Protein AF-A0A1V8YQW2-F1 (afdb_monomer)

Organism: NCBI:txid112904

Sequence (202 aa):
MTYQEINNELGTIAEKSIKIASQLNEQLTKNMQQFLGEKLAEENSRIDQIAKAELKEMTDKAQEKLNTGLEEIQKELDSRYFADINVNQAAELEMVAKSDITFDEIKAYFRKFSGNHTALRRLEKLAISQGYIVRGCSYTKEIEFLERFKNTAQSLVKAIPTGELTRLRVAINYLNGKIQEYETFSNQEVQVMRGAQGTANY

Mean predicted aligne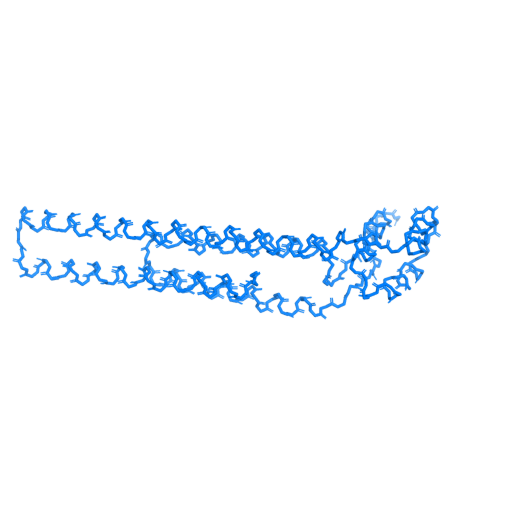d error: 5.76 Å

Structure (mmCIF, N/CA/C/O backbone):
data_AF-A0A1V8YQW2-F1
#
_entry.id   AF-A0A1V8YQW2-F1
#
loop_
_atom_site.group_PDB
_atom_site.id
_atom_site.type_symbol
_atom_site.label_atom_id
_atom_site.label_alt_id
_atom_site.label_comp_id
_atom_site.label_asym_id
_atom_site.label_entity_id
_atom_site.label_seq_id
_atom_site.pdbx_PDB_ins_code
_atom_site.Cartn_x
_atom_site.Cartn_y
_atom_site.Cartn_z
_atom_site.occupancy
_atom_site.B_iso_or_equiv
_atom_site.auth_seq_id
_atom_site.auth_comp_id
_atom_site.auth_asym_id
_atom_site.auth_atom_id
_atom_site.pdbx_PDB_model_num
ATOM 1 N N . MET A 1 1 ? 2.249 12.346 -1.627 1.00 87.50 1 MET A N 1
ATOM 2 C CA . MET A 1 1 ? 2.364 11.536 -0.401 1.00 87.50 1 MET A CA 1
ATOM 3 C C . MET A 1 1 ? 3.244 10.332 -0.699 1.00 87.50 1 MET A C 1
ATOM 5 O O . MET A 1 1 ? 3.145 9.798 -1.794 1.00 87.50 1 MET A O 1
ATOM 9 N N . THR A 1 2 ? 4.104 9.908 0.223 1.00 92.94 2 THR A N 1
ATOM 10 C CA . THR A 1 2 ? 5.011 8.757 0.067 1.00 92.94 2 THR A CA 1
ATOM 11 C C . THR A 1 2 ? 4.447 7.491 0.718 1.00 92.94 2 THR A C 1
ATOM 13 O O . THR A 1 2 ? 3.553 7.556 1.563 1.00 92.94 2 THR A O 1
ATOM 16 N N . TYR A 1 3 ? 5.013 6.320 0.396 1.00 95.19 3 TYR A N 1
ATOM 17 C CA . TYR A 1 3 ? 4.674 5.060 1.076 1.00 95.19 3 TYR A CA 1
ATOM 18 C C . TYR A 1 3 ? 4.860 5.140 2.602 1.00 95.19 3 TYR A C 1
ATOM 20 O O . TYR A 1 3 ? 4.031 4.623 3.354 1.00 95.19 3 TYR A O 1
ATOM 28 N N . GLN A 1 4 ? 5.916 5.823 3.060 1.00 95.00 4 GLN A N 1
ATOM 29 C CA . GLN A 1 4 ? 6.183 6.034 4.483 1.00 95.00 4 GLN A CA 1
ATOM 30 C C . GLN A 1 4 ? 5.108 6.907 5.137 1.00 95.00 4 GLN A C 1
ATOM 32 O O . GLN A 1 4 ? 4.654 6.597 6.237 1.00 95.00 4 GLN A O 1
ATOM 37 N N . GLU A 1 5 ? 4.675 7.975 4.465 1.00 95.56 5 GLU A N 1
ATOM 38 C CA . GLU A 1 5 ? 3.606 8.847 4.963 1.00 95.56 5 GLU A CA 1
ATOM 39 C C . GLU A 1 5 ? 2.280 8.089 5.092 1.00 95.56 5 GLU A C 1
ATOM 41 O O . GLU A 1 5 ? 1.644 8.170 6.143 1.00 95.56 5 GLU A O 1
ATOM 46 N N . ILE A 1 6 ? 1.911 7.273 4.092 1.00 96.56 6 ILE A N 1
ATOM 47 C CA . ILE A 1 6 ? 0.719 6.407 4.168 1.00 96.56 6 ILE A CA 1
ATOM 48 C C . ILE A 1 6 ? 0.806 5.492 5.391 1.00 96.56 6 ILE A C 1
ATOM 50 O O . ILE A 1 6 ? -0.141 5.390 6.169 1.00 96.56 6 ILE A O 1
ATOM 54 N N . ASN A 1 7 ? 1.943 4.830 5.588 1.00 96.12 7 ASN A N 1
ATOM 55 C CA . ASN A 1 7 ? 2.133 3.923 6.713 1.00 96.12 7 ASN A CA 1
ATOM 56 C C . ASN A 1 7 ? 2.090 4.626 8.075 1.00 96.12 7 ASN A C 1
ATOM 58 O O . ASN A 1 7 ? 1.481 4.096 9.001 1.00 96.12 7 ASN A O 1
ATOM 62 N N . ASN A 1 8 ? 2.666 5.823 8.199 1.00 96.31 8 ASN A N 1
ATOM 63 C CA . ASN A 1 8 ? 2.609 6.607 9.436 1.00 96.31 8 ASN A CA 1
ATOM 64 C C . ASN A 1 8 ? 1.164 7.003 9.790 1.00 96.31 8 ASN A C 1
ATOM 66 O O . ASN A 1 8 ? 0.743 6.885 10.945 1.00 96.31 8 ASN A O 1
ATOM 70 N N . GLU A 1 9 ? 0.387 7.434 8.794 1.00 96.94 9 GLU A N 1
ATOM 71 C CA . GLU A 1 9 ? -1.029 7.784 8.958 1.00 96.94 9 GLU A CA 1
ATOM 72 C C . GLU A 1 9 ? -1.864 6.557 9.352 1.00 96.94 9 GLU A C 1
ATOM 74 O O . GLU A 1 9 ? -2.604 6.589 10.339 1.00 96.94 9 GLU A O 1
ATOM 79 N N . LEU A 1 10 ? -1.696 5.434 8.642 1.00 97.38 10 LEU A N 1
ATOM 80 C CA . LEU A 1 10 ? -2.386 4.183 8.968 1.00 97.38 10 LEU A CA 1
ATOM 81 C C . LEU A 1 10 ? -1.985 3.644 10.348 1.00 97.38 10 LEU A C 1
ATOM 83 O O . LEU A 1 10 ? -2.849 3.178 11.092 1.00 97.38 10 LEU A O 1
ATOM 87 N N . GLY A 1 11 ? -0.707 3.745 10.716 1.00 96.19 11 GLY A N 1
ATOM 88 C CA . GLY A 1 11 ? -0.203 3.384 12.041 1.00 96.19 11 GLY A CA 1
ATOM 89 C C . GLY A 1 11 ? -0.859 4.213 13.144 1.00 96.19 11 GLY A C 1
ATOM 90 O O . GLY A 1 11 ? -1.378 3.655 14.109 1.00 96.19 11 GLY A O 1
ATOM 91 N N . THR A 1 12 ? -0.954 5.530 12.952 1.00 97.06 12 THR A N 1
ATOM 92 C CA . THR A 1 12 ? -1.629 6.440 13.895 1.00 97.06 12 THR A CA 1
ATOM 93 C C . THR A 1 12 ? -3.107 6.078 14.080 1.00 97.06 12 THR A C 1
ATOM 95 O O . THR A 1 12 ? -3.637 6.116 15.194 1.00 97.06 12 THR A O 1
ATOM 98 N N . ILE A 1 13 ? -3.806 5.716 13.001 1.00 97.75 13 ILE A N 1
ATOM 99 C CA . ILE A 1 13 ? -5.215 5.300 13.076 1.00 97.75 13 ILE A CA 1
ATOM 100 C C . ILE A 1 13 ? -5.350 3.938 13.775 1.00 97.75 13 ILE A C 1
ATOM 102 O O . ILE A 1 13 ? -6.240 3.748 14.612 1.00 97.75 13 ILE A O 1
ATOM 106 N N . ALA A 1 14 ? -4.451 2.997 13.492 1.00 96.81 14 ALA A N 1
ATOM 107 C CA . ALA A 1 14 ? -4.418 1.702 14.159 1.00 96.81 14 ALA A CA 1
ATOM 108 C C . ALA A 1 14 ? -4.166 1.836 15.674 1.00 96.81 14 ALA A C 1
ATOM 110 O O . ALA A 1 14 ? -4.845 1.182 16.465 1.00 96.81 14 ALA A O 1
ATOM 111 N N . GLU A 1 15 ? -3.276 2.733 16.103 1.00 96.06 15 GLU A N 1
ATOM 112 C CA . GLU A 1 15 ? -3.047 3.033 17.525 1.00 96.06 15 GLU A CA 1
ATOM 113 C C . GLU A 1 15 ? -4.288 3.608 18.217 1.00 96.06 15 GLU A C 1
ATOM 115 O O . GLU A 1 15 ? -4.629 3.201 19.332 1.00 96.06 15 GLU A O 1
ATOM 120 N N . LYS A 1 16 ? -5.023 4.504 17.547 1.00 96.69 16 LYS A N 1
ATOM 121 C CA . LYS A 1 16 ? -6.314 4.998 18.056 1.00 96.69 16 LYS A CA 1
ATOM 122 C C . LYS A 1 16 ? -7.325 3.861 18.211 1.00 96.69 16 LYS A C 1
ATOM 124 O O . LYS A 1 16 ? -8.028 3.805 19.214 1.00 96.69 16 LYS A O 1
ATOM 129 N N . SER A 1 17 ? -7.343 2.925 17.268 1.00 96.88 17 SER A N 1
ATOM 130 C CA . SER A 1 17 ? -8.245 1.765 17.284 1.00 96.88 17 SER A CA 1
ATOM 131 C C . SER A 1 17 ? -7.928 0.800 18.431 1.00 96.88 17 SER A C 1
ATOM 133 O O . SER A 1 17 ? -8.834 0.334 19.121 1.00 96.88 17 SER A O 1
ATOM 135 N N . ILE A 1 18 ? -6.639 0.579 18.712 1.00 96.12 18 ILE A N 1
ATOM 136 C CA . ILE A 1 18 ? -6.173 -0.153 19.901 1.00 96.12 18 ILE A CA 1
ATOM 137 C C . ILE A 1 18 ? -6.674 0.522 21.179 1.00 96.12 18 ILE A C 1
ATOM 139 O O . ILE A 1 18 ? -7.145 -0.150 22.097 1.00 96.12 18 ILE A O 1
ATOM 143 N N . LYS A 1 19 ? -6.576 1.855 21.251 1.00 96.56 19 LYS A N 1
ATOM 144 C CA . LYS A 1 19 ? -7.015 2.614 22.424 1.00 96.56 19 LYS A CA 1
ATOM 145 C C . LYS A 1 19 ? -8.521 2.477 22.655 1.00 96.56 19 LYS A C 1
ATOM 147 O O . LYS A 1 19 ? -8.909 2.222 23.790 1.00 96.56 19 LYS A O 1
ATOM 152 N N . ILE A 1 20 ? -9.335 2.569 21.601 1.00 96.81 20 ILE A N 1
ATOM 153 C CA . ILE A 1 20 ? -10.793 2.369 21.678 1.00 96.81 20 ILE A CA 1
ATOM 154 C C . ILE A 1 20 ? -11.112 0.973 22.234 1.00 96.81 20 ILE A C 1
ATOM 156 O O . ILE A 1 20 ? -11.876 0.846 23.189 1.00 96.81 20 ILE A O 1
ATOM 160 N N . ALA A 1 21 ? -10.469 -0.075 21.711 1.00 95.00 21 ALA A N 1
ATOM 161 C CA . ALA A 1 21 ? -10.677 -1.442 22.194 1.00 95.00 21 ALA A CA 1
ATOM 162 C C . ALA A 1 21 ? -10.229 -1.637 23.655 1.00 95.00 21 ALA A C 1
ATOM 164 O O . ALA A 1 21 ? -10.910 -2.307 24.434 1.00 95.00 21 ALA A O 1
ATOM 165 N N . SER A 1 22 ? -9.112 -1.022 24.058 1.00 95.56 22 SER A N 1
ATOM 166 C CA . SER A 1 22 ? -8.658 -1.032 25.455 1.00 95.56 22 SER A CA 1
ATOM 167 C C . SER A 1 22 ? -9.669 -0.350 26.378 1.00 95.56 22 SER A C 1
ATOM 169 O O . SER A 1 22 ? -10.029 -0.902 27.416 1.00 95.56 22 SER A O 1
ATOM 171 N N . GLN A 1 23 ? -10.176 0.818 25.977 1.00 96.19 23 GLN A N 1
ATOM 172 C CA . GLN A 1 23 ? -11.171 1.574 26.738 1.00 96.19 23 GLN A CA 1
ATOM 173 C C . GLN A 1 23 ? -12.500 0.821 26.850 1.00 96.19 23 GLN A C 1
ATOM 175 O O . GLN A 1 23 ? -13.093 0.808 27.928 1.00 96.19 23 GLN A O 1
ATOM 180 N N . LEU A 1 24 ? -12.938 0.143 25.783 1.00 96.44 24 LEU A N 1
ATOM 181 C CA . LEU A 1 24 ? -14.107 -0.735 25.822 1.00 96.44 24 LEU A CA 1
ATOM 182 C C . LEU A 1 24 ? -13.930 -1.838 26.874 1.00 96.44 24 LEU A C 1
ATOM 184 O O . LEU A 1 24 ? -14.801 -2.014 27.722 1.00 96.44 24 LEU A O 1
ATOM 188 N N . ASN A 1 25 ? -12.792 -2.537 26.874 1.00 95.38 25 ASN A N 1
ATOM 189 C CA . ASN A 1 25 ? -12.517 -3.608 27.839 1.00 95.38 25 ASN A CA 1
ATOM 190 C C . ASN A 1 25 ? -12.470 -3.104 29.291 1.00 95.38 25 ASN A C 1
ATOM 192 O O . ASN A 1 25 ? -13.020 -3.740 30.197 1.00 95.38 25 ASN A O 1
ATOM 196 N N . GLU A 1 26 ? -11.853 -1.945 29.524 1.00 96.81 26 GLU A N 1
ATOM 197 C CA . GLU A 1 26 ? -11.856 -1.297 30.839 1.00 96.81 26 GLU A CA 1
ATOM 198 C C . GLU A 1 26 ? -13.276 -0.938 31.288 1.00 96.81 26 GLU A C 1
ATOM 200 O O . GLU A 1 26 ? -13.641 -1.161 32.444 1.00 96.81 26 GLU A O 1
ATOM 205 N N . GLN A 1 27 ? -14.092 -0.402 30.380 1.00 95.88 27 GLN A N 1
ATOM 206 C CA . GLN A 1 27 ? -15.453 0.018 30.684 1.00 95.88 27 GLN A CA 1
ATOM 207 C C . GLN A 1 27 ? -16.382 -1.181 30.925 1.00 95.88 27 GLN A C 1
ATOM 209 O O . GLN A 1 27 ? -17.168 -1.149 31.870 1.00 95.88 27 GLN A O 1
ATOM 214 N N . LEU A 1 28 ? -16.235 -2.268 30.160 1.00 95.38 28 LEU A N 1
ATOM 215 C CA . LEU A 1 28 ? -16.927 -3.538 30.408 1.00 95.38 28 LEU A CA 1
ATOM 216 C C . LEU A 1 28 ? -16.589 -4.086 31.802 1.00 95.38 28 LEU A C 1
ATOM 218 O O . LEU A 1 28 ? -17.483 -4.474 32.553 1.00 95.38 28 LEU A O 1
ATOM 222 N N . THR A 1 29 ? -15.310 -4.041 32.187 1.00 95.94 29 THR A N 1
ATOM 223 C CA . THR A 1 29 ? -14.857 -4.481 33.517 1.00 95.94 29 THR A CA 1
ATOM 224 C C . THR A 1 29 ? -15.454 -3.619 34.632 1.00 95.94 29 THR A C 1
ATOM 226 O O . THR A 1 29 ? -15.930 -4.148 35.637 1.00 95.94 29 THR A O 1
ATOM 229 N N . LYS A 1 30 ? -15.484 -2.290 34.456 1.00 95.69 30 LYS A N 1
ATOM 230 C CA . LYS A 1 30 ? -16.121 -1.367 35.412 1.00 95.69 30 LYS A CA 1
ATOM 231 C C . LYS A 1 30 ? -17.621 -1.627 35.535 1.00 95.69 30 LYS A C 1
ATOM 233 O O . LYS A 1 30 ? -18.132 -1.681 36.650 1.00 95.69 30 LYS A O 1
ATOM 238 N N . ASN A 1 31 ? -18.314 -1.844 34.419 1.00 95.31 31 ASN A N 1
ATOM 239 C CA . ASN A 1 31 ? -19.743 -2.147 34.426 1.00 95.31 31 ASN A CA 1
ATOM 240 C C . ASN A 1 31 ? -20.039 -3.434 35.206 1.00 95.31 31 ASN A C 1
ATOM 242 O O . ASN A 1 31 ? -20.970 -3.442 36.006 1.00 95.31 31 ASN A O 1
ATOM 246 N N . MET A 1 32 ? -19.218 -4.482 35.053 1.00 94.25 32 MET A N 1
ATOM 247 C CA . MET A 1 32 ? -19.355 -5.730 35.824 1.00 94.25 32 MET A CA 1
ATOM 248 C C . MET A 1 32 ? -19.212 -5.537 37.342 1.00 94.25 32 MET A C 1
ATOM 250 O O . MET A 1 32 ? -19.727 -6.345 38.108 1.00 94.25 32 MET A O 1
ATOM 254 N N . GLN A 1 33 ? -18.515 -4.487 37.785 1.00 94.75 33 GLN A N 1
ATOM 255 C CA . GLN A 1 33 ? -18.374 -4.145 39.205 1.00 94.75 33 GLN A CA 1
ATOM 256 C C . GLN A 1 33 ? -19.521 -3.261 39.722 1.00 94.75 33 GLN A C 1
ATOM 258 O O . GLN A 1 33 ? -19.758 -3.219 40.927 1.00 94.75 33 GLN A O 1
ATOM 263 N N . GLN A 1 34 ? -20.209 -2.534 38.836 1.00 94.75 34 GLN A N 1
ATOM 264 C CA . GLN A 1 34 ? -21.185 -1.495 39.195 1.00 94.75 34 GLN A CA 1
ATOM 265 C C . GLN A 1 34 ? -22.644 -1.904 38.968 1.00 94.75 34 GLN A C 1
ATOM 267 O O . GLN A 1 34 ? -23.533 -1.428 39.677 1.00 94.75 34 GLN A O 1
ATOM 272 N N . PHE A 1 35 ? -22.905 -2.754 37.977 1.00 95.12 35 PHE A N 1
ATOM 273 C CA . PHE A 1 35 ? -24.246 -3.131 37.542 1.00 95.12 35 PHE A CA 1
ATOM 274 C C . PHE A 1 35 ? -24.424 -4.651 37.557 1.00 95.12 35 PHE A C 1
ATOM 276 O O . PHE A 1 35 ? -23.470 -5.412 37.423 1.00 95.12 35 PHE A O 1
ATOM 283 N N . LEU A 1 36 ? -25.675 -5.096 37.687 1.00 91.94 36 LEU A N 1
ATOM 284 C CA . LEU A 1 36 ? -26.077 -6.502 37.646 1.00 91.94 36 LEU A CA 1
ATOM 285 C C . LEU A 1 36 ? -27.346 -6.652 36.794 1.00 91.94 36 LEU A C 1
ATOM 287 O O . LEU A 1 36 ? -28.089 -5.687 36.608 1.00 91.94 36 LEU A O 1
ATOM 291 N N . GLY A 1 37 ? -27.603 -7.867 36.305 1.00 92.19 37 GLY A N 1
ATOM 292 C CA . GLY A 1 37 ? -28.834 -8.206 35.583 1.00 92.19 37 GLY A CA 1
ATOM 293 C C . GLY A 1 37 ? -29.037 -7.393 34.301 1.00 92.19 37 GLY A C 1
ATOM 294 O O . GLY A 1 37 ? -28.098 -7.175 33.538 1.00 92.19 37 GLY A O 1
ATOM 295 N N . GLU A 1 38 ? -30.268 -6.941 34.064 1.00 94.38 38 GLU A N 1
ATOM 296 C CA . GLU A 1 38 ? -30.660 -6.216 32.845 1.00 94.38 38 GLU A CA 1
ATOM 297 C C . GLU A 1 38 ? -29.872 -4.918 32.651 1.00 94.38 38 GLU A C 1
ATOM 299 O O . GLU A 1 38 ? -29.379 -4.656 31.558 1.00 94.38 38 GLU A O 1
ATOM 304 N N . LYS A 1 39 ? -29.631 -4.163 33.728 1.00 93.75 39 LYS A N 1
ATOM 305 C CA . LYS A 1 39 ? -28.874 -2.907 33.654 1.00 93.75 39 LYS A CA 1
ATOM 306 C C . LYS A 1 39 ? -27.427 -3.112 33.189 1.00 93.75 39 LYS A C 1
ATOM 308 O O . LYS A 1 39 ? -26.884 -2.274 32.476 1.00 93.75 39 LYS A O 1
ATOM 313 N N . LEU A 1 40 ? -26.800 -4.232 33.566 1.00 95.25 40 LEU A N 1
ATOM 314 C CA . LEU A 1 40 ? -25.470 -4.593 33.063 1.00 95.25 40 LEU A CA 1
ATOM 315 C C . LEU A 1 40 ? -25.510 -4.867 31.554 1.00 95.25 40 LEU A C 1
ATOM 317 O O . LEU A 1 40 ? -24.625 -4.416 30.827 1.00 95.25 40 LEU A O 1
ATOM 321 N N . ALA A 1 41 ? -26.529 -5.591 31.085 1.00 95.38 41 ALA A N 1
ATOM 322 C CA . ALA A 1 41 ? -26.696 -5.896 29.667 1.00 95.38 41 ALA A CA 1
ATOM 323 C C . ALA A 1 41 ? -26.947 -4.626 28.834 1.00 95.38 41 ALA A C 1
ATOM 325 O O . ALA A 1 41 ? -26.319 -4.452 27.789 1.00 95.38 41 ALA A O 1
ATOM 326 N N . GLU A 1 42 ? -27.798 -3.720 29.321 1.00 96.06 42 GLU A N 1
ATOM 327 C CA . GLU A 1 42 ? -28.086 -2.430 28.683 1.00 96.06 42 GLU A CA 1
ATOM 328 C C . GLU A 1 42 ? -26.830 -1.559 28.559 1.00 96.06 42 GLU A C 1
ATOM 330 O O . GLU A 1 42 ? -26.493 -1.113 27.459 1.00 96.06 42 GLU A O 1
ATOM 335 N N . GLU A 1 43 ? -26.092 -1.361 29.656 1.00 96.12 43 GLU A N 1
ATOM 336 C CA . GLU A 1 43 ? -24.884 -0.530 29.635 1.00 96.12 43 GLU A CA 1
ATOM 337 C C . GLU A 1 43 ? -23.775 -1.145 28.782 1.00 96.12 43 GLU A C 1
ATOM 339 O O . GLU A 1 43 ? -23.129 -0.422 28.022 1.00 96.12 43 GLU A O 1
ATOM 344 N N . ASN A 1 44 ? -23.580 -2.467 28.840 1.00 96.88 44 ASN A N 1
ATOM 345 C CA . ASN A 1 44 ? -22.606 -3.155 27.990 1.00 96.88 44 ASN A CA 1
ATOM 346 C C . ASN A 1 44 ? -22.965 -3.034 26.504 1.00 96.88 44 ASN A C 1
ATOM 348 O O . ASN A 1 44 ? -22.088 -2.749 25.690 1.00 96.88 44 ASN A O 1
ATOM 352 N N . SER A 1 45 ? -24.245 -3.186 26.150 1.00 97.12 45 SER A N 1
ATOM 353 C CA . SER A 1 45 ? -24.707 -2.989 24.773 1.00 97.12 45 SER A CA 1
ATOM 354 C C . SER A 1 45 ? -24.483 -1.550 24.307 1.00 97.12 45 SER A C 1
ATOM 356 O O . SER A 1 45 ? -24.051 -1.327 23.177 1.00 97.12 45 SER A O 1
ATOM 358 N N . ARG A 1 46 ? -24.752 -0.561 25.168 1.00 97.25 46 ARG A N 1
ATOM 359 C CA . ARG A 1 46 ? -24.568 0.858 24.839 1.00 97.25 46 ARG A CA 1
ATOM 360 C C . ARG A 1 46 ? -23.103 1.185 24.545 1.00 97.25 46 ARG A C 1
ATOM 362 O O . ARG A 1 46 ? -22.817 1.815 23.529 1.00 97.25 46 ARG A O 1
ATOM 369 N N . ILE A 1 47 ? -22.172 0.765 25.404 1.00 96.88 47 ILE A N 1
ATOM 370 C CA . ILE A 1 47 ? -20.740 1.061 25.210 1.00 96.88 47 ILE A CA 1
ATOM 371 C C . ILE A 1 47 ? -20.131 0.276 24.043 1.00 96.88 47 ILE A C 1
ATOM 373 O O . ILE A 1 47 ? -19.287 0.819 23.334 1.00 96.88 47 ILE A O 1
ATOM 377 N N . ASP A 1 48 ? -20.589 -0.954 23.794 1.00 96.25 48 ASP A N 1
ATOM 378 C CA . ASP A 1 48 ? -20.167 -1.754 22.638 1.00 96.25 48 ASP A CA 1
ATOM 379 C C . ASP A 1 48 ? -20.592 -1.091 21.319 1.00 96.25 48 ASP A C 1
ATOM 381 O O . ASP A 1 48 ? -19.791 -0.984 20.391 1.00 96.25 48 ASP A O 1
ATOM 385 N N . GLN A 1 49 ? -21.819 -0.562 21.248 1.00 97.12 49 GLN A N 1
ATOM 386 C CA . GLN A 1 49 ? -22.291 0.184 20.078 1.00 97.12 49 GLN A CA 1
ATOM 387 C C . GLN A 1 49 ? -21.472 1.455 19.824 1.00 97.12 49 GLN A C 1
ATOM 389 O O . GLN A 1 49 ? -21.133 1.732 18.672 1.00 97.12 49 GLN A O 1
ATOM 394 N N . ILE A 1 50 ? -21.121 2.198 20.880 1.00 97.19 50 ILE A N 1
ATOM 395 C CA . ILE A 1 50 ? -20.261 3.387 20.772 1.00 97.19 50 ILE A CA 1
ATOM 396 C C . ILE A 1 50 ? -18.885 2.993 20.226 1.00 97.19 50 ILE A C 1
ATOM 398 O O . ILE A 1 50 ? -18.452 3.538 19.213 1.00 97.19 50 ILE A O 1
ATOM 402 N N . ALA A 1 51 ? -18.236 1.991 20.826 1.00 97.06 51 ALA A N 1
ATOM 403 C CA . ALA A 1 51 ? -16.919 1.535 20.388 1.00 97.06 51 ALA A CA 1
ATOM 404 C C . ALA A 1 51 ? -16.935 1.024 18.936 1.00 97.06 51 ALA A C 1
ATOM 406 O O . ALA A 1 51 ? -16.040 1.344 18.155 1.00 97.06 51 ALA A O 1
ATOM 407 N N . LYS A 1 52 ? -17.974 0.282 18.531 1.00 96.81 52 LYS A N 1
ATOM 408 C CA . LYS A 1 52 ? -18.148 -0.168 17.138 1.00 96.81 52 LYS A CA 1
ATOM 409 C C . LYS A 1 52 ? -18.307 0.995 16.163 1.00 96.81 52 LYS A C 1
ATOM 411 O O . LYS A 1 52 ? -17.760 0.929 15.062 1.00 96.81 52 LYS A O 1
ATOM 416 N N . ALA A 1 53 ? -19.039 2.041 16.543 1.00 97.06 53 ALA A N 1
ATOM 417 C CA . ALA A 1 53 ? -19.187 3.235 15.717 1.00 97.06 53 ALA A CA 1
ATOM 418 C C . ALA A 1 53 ? -17.845 3.968 15.545 1.00 97.06 53 ALA A C 1
ATOM 420 O O . ALA A 1 53 ? -17.473 4.295 14.419 1.00 97.06 53 ALA A O 1
ATOM 421 N N . GLU A 1 54 ? -17.082 4.138 16.627 1.00 97.88 54 GLU A N 1
ATOM 422 C CA . GLU A 1 54 ? -15.755 4.768 16.586 1.00 97.88 54 GLU A CA 1
ATOM 423 C C . GLU A 1 54 ? -14.748 3.945 15.762 1.00 97.88 54 GLU A C 1
ATOM 425 O O . GLU A 1 54 ? -14.028 4.494 14.927 1.00 97.88 54 GLU A O 1
ATOM 430 N N . LEU A 1 55 ? -14.722 2.616 15.926 1.00 97.06 55 LEU A N 1
ATOM 431 C CA . LEU A 1 55 ? -13.864 1.721 15.135 1.00 97.06 55 LEU A CA 1
ATOM 432 C C . LEU A 1 55 ? -14.229 1.740 13.645 1.00 97.06 55 LEU A C 1
ATOM 434 O O . LEU A 1 55 ? -13.343 1.680 12.786 1.00 97.06 55 LEU A O 1
ATOM 438 N N . LYS A 1 56 ? -15.520 1.858 13.319 1.00 97.25 56 LYS A N 1
ATOM 439 C CA . LYS A 1 56 ? -15.969 2.035 11.936 1.00 97.25 56 LYS A CA 1
ATOM 440 C C . LYS A 1 56 ? -15.465 3.358 11.361 1.00 97.25 56 LYS A C 1
ATOM 442 O O . LYS A 1 56 ? -14.874 3.350 10.288 1.00 97.25 56 LYS A O 1
ATOM 447 N N . GLU A 1 57 ? -15.607 4.460 12.094 1.00 97.81 57 GLU A N 1
ATOM 448 C CA . GLU A 1 57 ? -15.081 5.763 11.669 1.00 97.81 57 GLU A CA 1
ATOM 449 C C . GLU A 1 57 ? -13.560 5.715 11.438 1.00 97.81 57 GLU A C 1
ATOM 451 O O . GLU A 1 57 ? -13.059 6.266 10.456 1.00 97.81 57 GLU A O 1
ATOM 456 N N . MET A 1 58 ? -12.809 5.023 12.304 1.00 98.06 58 MET A N 1
ATOM 457 C CA . MET A 1 58 ? -11.370 4.814 12.102 1.00 98.06 58 MET A CA 1
ATOM 458 C C . MET A 1 58 ? -11.082 3.999 10.837 1.00 98.06 58 MET A C 1
ATOM 460 O O . MET A 1 58 ? -10.151 4.321 10.100 1.00 98.06 58 MET A O 1
ATOM 464 N N . THR A 1 59 ? -11.888 2.975 10.558 1.00 98.00 59 THR A N 1
ATOM 465 C CA . THR A 1 59 ? -11.759 2.159 9.342 1.00 98.00 59 THR A CA 1
ATOM 466 C C . THR A 1 59 ? -11.989 2.998 8.089 1.00 98.00 59 THR A C 1
ATOM 468 O O . THR A 1 59 ? -11.185 2.936 7.158 1.00 98.00 59 THR A O 1
ATOM 471 N N . ASP A 1 60 ? -13.040 3.819 8.085 1.00 98.12 60 ASP A N 1
ATOM 472 C CA . ASP A 1 60 ? -13.394 4.682 6.956 1.00 98.12 60 ASP A CA 1
ATOM 473 C C . ASP A 1 60 ? -12.283 5.715 6.693 1.00 98.12 60 ASP A C 1
ATOM 475 O O . ASP A 1 60 ? -11.813 5.845 5.560 1.00 98.12 60 ASP A O 1
ATOM 479 N N . LYS A 1 61 ? -11.761 6.359 7.748 1.00 98.06 61 LYS A N 1
ATOM 480 C CA . LYS A 1 61 ? -10.608 7.275 7.648 1.00 98.06 61 LYS A CA 1
ATOM 481 C C . LYS A 1 61 ? -9.356 6.581 7.120 1.00 98.06 61 LYS A C 1
ATOM 483 O O . LYS A 1 61 ? -8.639 7.146 6.299 1.00 98.06 61 LYS A O 1
ATOM 488 N N . ALA A 1 62 ? -9.071 5.366 7.583 1.00 98.06 62 ALA A N 1
ATOM 489 C CA . ALA A 1 62 ? -7.915 4.609 7.116 1.00 98.06 62 ALA A CA 1
ATOM 490 C C . ALA A 1 62 ? -8.042 4.240 5.634 1.00 98.06 62 ALA A C 1
ATOM 492 O O . ALA A 1 62 ? -7.069 4.346 4.887 1.00 98.06 62 ALA A O 1
ATOM 493 N N . GLN A 1 63 ? -9.242 3.853 5.194 1.00 98.44 63 GLN A N 1
ATOM 494 C CA . GLN A 1 63 ? -9.508 3.565 3.789 1.00 98.44 63 GLN A CA 1
ATOM 495 C C . GLN A 1 63 ? -9.345 4.813 2.917 1.00 98.44 63 GLN A C 1
ATOM 497 O O . GLN A 1 63 ? -8.716 4.735 1.864 1.00 98.44 63 GLN A O 1
ATOM 502 N N . GLU A 1 64 ? -9.877 5.955 3.356 1.00 98.06 64 GLU A N 1
ATOM 503 C CA . GLU A 1 64 ? -9.729 7.234 2.658 1.00 98.06 64 GLU A CA 1
ATOM 504 C C . GLU A 1 64 ? -8.251 7.616 2.517 1.00 98.06 64 GLU A C 1
ATOM 506 O O . GLU A 1 64 ? -7.785 7.892 1.412 1.00 98.06 64 GLU A O 1
ATOM 511 N N . LYS A 1 65 ? -7.484 7.555 3.613 1.00 97.50 65 LYS A N 1
ATOM 512 C CA . LYS A 1 65 ? -6.044 7.848 3.603 1.00 97.50 65 LYS A CA 1
ATOM 513 C C . LYS A 1 65 ? -5.270 6.925 2.671 1.00 97.50 65 LYS A C 1
ATOM 515 O O . LYS A 1 65 ? -4.424 7.401 1.917 1.00 97.50 65 LYS A O 1
ATOM 520 N N . LEU A 1 66 ? -5.576 5.627 2.694 1.00 98.00 66 LEU A N 1
ATOM 521 C CA . LEU A 1 66 ? -4.952 4.665 1.794 1.00 98.00 66 LEU A CA 1
ATOM 522 C C . LEU A 1 66 ? -5.266 4.989 0.329 1.00 98.00 66 LEU A C 1
ATOM 524 O O . LEU A 1 66 ? -4.350 5.038 -0.486 1.00 98.00 66 LEU A O 1
ATOM 528 N N . ASN A 1 67 ? -6.533 5.234 -0.006 1.00 98.12 67 ASN A N 1
ATOM 529 C CA . ASN A 1 67 ? -6.944 5.517 -1.381 1.00 98.12 67 ASN A CA 1
ATOM 530 C C . ASN A 1 67 ? -6.283 6.795 -1.911 1.00 98.12 67 ASN A C 1
ATOM 532 O O . ASN A 1 67 ? -5.626 6.750 -2.948 1.00 98.12 67 ASN A O 1
ATOM 536 N N . THR A 1 68 ? -6.383 7.898 -1.165 1.00 97.50 68 THR A N 1
ATOM 537 C CA . THR A 1 68 ? -5.788 9.185 -1.549 1.00 97.50 68 THR A CA 1
ATOM 538 C C . THR A 1 68 ? -4.272 9.078 -1.700 1.00 97.50 68 THR A C 1
ATOM 540 O O . THR A 1 68 ? -3.713 9.548 -2.688 1.00 97.50 68 THR A O 1
ATOM 543 N N . GLY A 1 69 ? -3.594 8.405 -0.764 1.00 97.25 69 GLY A N 1
ATOM 544 C CA . GLY A 1 69 ? -2.151 8.202 -0.847 1.00 97.25 69 GLY A CA 1
ATOM 545 C C . GLY A 1 69 ? -1.726 7.382 -2.064 1.00 97.25 69 GLY A C 1
ATOM 546 O O . GLY A 1 69 ? -0.792 7.766 -2.764 1.00 97.25 69 GLY A O 1
ATOM 547 N N . LEU A 1 70 ? -2.427 6.281 -2.358 1.00 97.44 70 LEU A N 1
ATOM 548 C CA . LEU A 1 70 ? -2.143 5.458 -3.539 1.00 97.44 70 LEU A CA 1
ATOM 549 C C . LEU A 1 70 ? -2.398 6.215 -4.847 1.00 97.44 70 LEU A C 1
ATOM 551 O O . LEU A 1 70 ? -1.628 6.062 -5.792 1.00 97.44 70 LEU A O 1
ATOM 555 N N . GLU A 1 71 ? -3.446 7.038 -4.907 1.00 97.31 71 GLU A N 1
ATOM 556 C CA . GLU A 1 71 ? -3.718 7.890 -6.068 1.00 97.31 71 GLU A CA 1
ATOM 557 C C . GLU A 1 71 ? -2.619 8.932 -6.293 1.00 97.31 71 GLU A C 1
ATOM 559 O O . GLU A 1 71 ? -2.226 9.174 -7.433 1.00 97.31 71 GLU A O 1
ATOM 564 N N . GLU A 1 72 ? -2.108 9.554 -5.229 1.00 96.88 72 GLU A N 1
ATOM 565 C CA . GLU A 1 72 ? -0.998 10.503 -5.336 1.00 96.88 72 GLU A CA 1
ATOM 566 C C . GLU A 1 72 ? 0.289 9.833 -5.822 1.00 96.88 72 GLU A C 1
ATOM 568 O O . GLU A 1 72 ? 0.948 10.372 -6.711 1.00 96.88 72 GLU A O 1
ATOM 573 N N . ILE A 1 73 ? 0.611 8.643 -5.306 1.00 96.19 73 ILE A N 1
ATOM 574 C CA . ILE A 1 73 ? 1.770 7.867 -5.768 1.00 96.19 73 ILE A CA 1
ATOM 575 C C . ILE A 1 73 ? 1.600 7.467 -7.237 1.00 96.19 73 ILE A C 1
ATOM 577 O O . ILE A 1 73 ? 2.534 7.605 -8.025 1.00 96.19 73 ILE A O 1
ATOM 581 N N . GLN A 1 74 ? 0.407 7.021 -7.643 1.00 95.44 74 GLN A N 1
ATOM 582 C CA . GLN A 1 74 ? 0.131 6.703 -9.046 1.00 95.44 74 GLN A CA 1
ATOM 583 C C . GLN A 1 74 ? 0.339 7.931 -9.942 1.00 95.44 74 GLN A C 1
ATOM 585 O O . GLN A 1 74 ? 0.996 7.823 -10.975 1.00 95.44 74 GLN A O 1
ATOM 590 N N . LYS A 1 75 ? -0.158 9.107 -9.535 1.00 95.25 75 LYS A N 1
ATOM 591 C CA . LYS A 1 75 ? 0.049 10.365 -10.274 1.00 95.25 75 LYS A CA 1
ATOM 592 C C . LYS A 1 75 ? 1.526 10.736 -10.379 1.00 95.25 75 LYS A C 1
ATOM 594 O O . LYS A 1 75 ? 1.956 11.205 -11.432 1.00 95.25 75 LYS A O 1
ATOM 599 N N . GLU A 1 76 ? 2.303 10.531 -9.319 1.00 94.06 76 GLU A N 1
ATOM 600 C CA . GLU A 1 76 ? 3.751 10.755 -9.334 1.00 94.06 76 GLU A CA 1
ATOM 601 C C . GLU A 1 76 ? 4.449 9.816 -10.327 1.00 94.06 76 GLU A C 1
ATOM 603 O O . GLU A 1 76 ? 5.228 10.273 -11.168 1.00 94.06 76 GLU A O 1
ATOM 608 N N . LEU A 1 77 ? 4.129 8.518 -10.291 1.00 93.81 77 LEU A N 1
ATOM 609 C CA . LEU A 1 77 ? 4.653 7.536 -11.243 1.00 93.81 77 LEU A CA 1
ATOM 610 C C . LEU A 1 77 ? 4.267 7.890 -12.682 1.00 93.81 77 LEU A C 1
ATOM 612 O O . LEU A 1 77 ? 5.119 7.851 -13.573 1.00 93.81 77 LEU A O 1
ATOM 616 N N . ASP A 1 78 ? 3.018 8.286 -12.912 1.00 92.50 78 ASP A N 1
ATOM 617 C CA . ASP A 1 78 ? 2.549 8.698 -14.231 1.00 92.50 78 ASP A CA 1
ATOM 618 C C . ASP A 1 78 ? 3.317 9.936 -14.713 1.00 92.50 78 ASP A C 1
ATOM 620 O O . ASP A 1 78 ? 3.870 9.932 -15.814 1.00 92.50 78 ASP A O 1
ATOM 624 N N . SER A 1 79 ? 3.472 10.955 -13.864 1.00 91.81 79 SER A N 1
ATOM 625 C CA . SER A 1 79 ? 4.271 12.141 -14.189 1.00 91.81 79 SER A CA 1
ATOM 626 C C . SER A 1 79 ? 5.734 11.802 -14.478 1.00 91.81 79 SER A C 1
ATOM 628 O O . SER A 1 79 ? 6.350 12.447 -15.323 1.00 91.81 79 SER A O 1
ATOM 630 N N . ARG A 1 80 ? 6.312 10.810 -13.795 1.00 91.81 80 ARG A N 1
ATOM 631 C CA . ARG A 1 80 ? 7.718 10.415 -13.959 1.00 91.81 80 ARG A CA 1
ATOM 632 C C . ARG A 1 80 ? 7.957 9.611 -15.239 1.00 91.81 80 ARG A C 1
ATOM 634 O O . ARG A 1 80 ? 8.970 9.811 -15.903 1.00 91.81 80 ARG A O 1
ATOM 641 N N . TYR A 1 81 ? 7.048 8.698 -15.579 1.00 92.75 81 TYR A N 1
ATOM 642 C CA . TYR A 1 81 ? 7.230 7.710 -16.653 1.00 92.75 81 TYR A CA 1
ATOM 643 C C . TYR A 1 81 ? 6.455 8.014 -17.945 1.00 92.75 81 TYR A C 1
ATOM 645 O O . TYR A 1 81 ? 6.624 7.313 -18.953 1.00 92.75 81 TYR A O 1
ATOM 653 N N . PHE A 1 82 ? 5.582 9.021 -17.928 1.00 91.44 82 PHE A N 1
ATOM 654 C CA . PHE A 1 82 ? 4.811 9.476 -19.088 1.00 91.44 82 PHE A CA 1
ATOM 655 C C .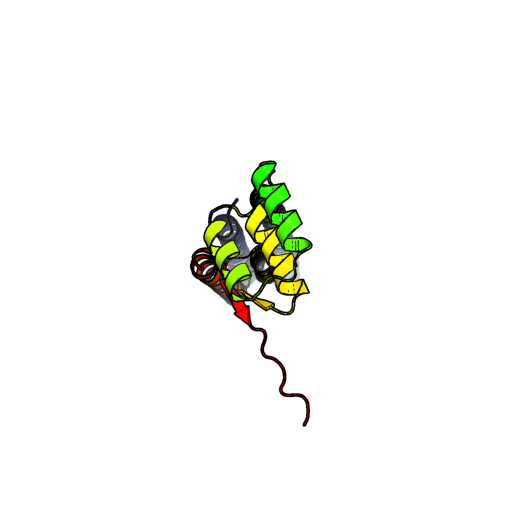 PHE A 1 82 ? 5.081 10.944 -19.435 1.00 91.44 82 PHE A C 1
ATOM 657 O O . PHE A 1 82 ? 4.412 11.476 -20.317 1.00 91.44 82 PHE A O 1
ATOM 664 N N . ALA A 1 83 ? 6.070 11.582 -18.800 1.00 89.62 83 ALA A N 1
ATOM 665 C CA . ALA A 1 83 ? 6.538 12.904 -19.203 1.00 89.62 83 ALA A CA 1
ATOM 666 C C . ALA A 1 83 ? 7.007 12.913 -20.663 1.00 89.62 83 ALA A C 1
ATOM 668 O O . ALA A 1 83 ? 7.513 11.905 -21.171 1.00 89.62 83 ALA A O 1
ATOM 669 N N . ASP A 1 84 ? 6.899 14.070 -21.311 1.00 85.88 84 ASP A N 1
ATOM 670 C CA . ASP A 1 84 ? 7.390 14.256 -22.669 1.00 85.88 84 ASP A CA 1
ATOM 671 C C . ASP A 1 84 ? 8.902 14.018 -22.758 1.00 85.88 84 ASP A C 1
ATOM 673 O O . ASP A 1 84 ? 9.689 14.430 -21.904 1.00 85.88 84 ASP A O 1
ATOM 677 N N . ILE A 1 85 ? 9.311 13.357 -23.837 1.00 86.06 85 ILE A N 1
ATOM 678 C CA . ILE A 1 85 ? 10.715 13.235 -24.232 1.00 86.06 85 ILE A CA 1
ATOM 679 C C . ILE A 1 85 ? 10.972 14.157 -25.415 1.00 86.06 85 ILE A C 1
ATOM 681 O O . ILE A 1 85 ? 10.073 14.426 -26.214 1.00 86.06 85 ILE A O 1
ATOM 685 N N . ASN A 1 86 ? 12.207 14.631 -25.558 1.00 88.44 86 ASN A N 1
ATOM 686 C CA . ASN A 1 86 ? 12.529 15.483 -26.695 1.00 88.44 86 ASN A CA 1
ATOM 687 C C . ASN A 1 86 ? 12.474 14.694 -28.020 1.00 88.44 86 ASN A C 1
ATOM 689 O O . ASN A 1 86 ? 12.599 13.466 -28.047 1.00 88.44 86 ASN A O 1
ATOM 693 N N . VAL A 1 87 ? 12.311 15.419 -29.130 1.00 86.94 87 VAL A N 1
ATOM 694 C CA . VAL A 1 87 ? 12.129 14.837 -30.472 1.00 86.94 87 VAL A CA 1
ATOM 695 C C . VAL A 1 87 ? 13.285 13.913 -30.865 1.00 86.94 87 VAL A C 1
ATOM 697 O O . VAL A 1 87 ? 13.048 12.853 -31.434 1.00 86.94 87 VAL A O 1
ATOM 700 N N . ASN A 1 88 ? 14.524 14.261 -30.509 1.00 88.25 88 ASN A N 1
ATOM 701 C CA . ASN A 1 88 ? 15.699 13.453 -30.844 1.00 88.25 88 ASN A CA 1
ATOM 702 C C . ASN A 1 88 ? 15.687 12.105 -30.109 1.00 88.25 88 ASN A C 1
ATOM 704 O O . ASN A 1 88 ? 15.934 11.068 -30.717 1.00 88.25 88 ASN A O 1
ATOM 708 N N . GLN A 1 89 ? 15.350 12.109 -28.817 1.00 88.88 89 GLN A N 1
ATOM 709 C CA . GLN A 1 89 ? 15.204 10.891 -28.018 1.00 88.88 89 GLN A CA 1
ATOM 710 C C . GLN A 1 89 ? 14.027 10.044 -28.512 1.00 88.88 89 GLN A C 1
ATOM 712 O O . GLN A 1 89 ? 14.133 8.822 -28.568 1.00 88.88 89 GLN A O 1
ATOM 717 N N . ALA A 1 90 ? 12.915 10.679 -28.895 1.00 87.50 90 ALA A N 1
ATOM 718 C CA . ALA A 1 90 ? 11.762 9.983 -29.457 1.00 87.50 90 ALA A CA 1
ATOM 719 C C . ALA A 1 90 ? 12.102 9.288 -30.782 1.00 87.50 90 ALA A C 1
ATOM 721 O O . ALA A 1 90 ? 11.805 8.104 -30.929 1.00 87.50 90 ALA A O 1
ATOM 722 N N . ALA A 1 91 ? 12.761 10.003 -31.698 1.00 87.88 91 ALA A N 1
ATOM 723 C CA . ALA A 1 91 ? 13.189 9.471 -32.987 1.00 87.88 91 ALA A CA 1
ATOM 724 C C . ALA A 1 91 ? 14.183 8.316 -32.816 1.00 87.88 91 ALA A C 1
ATOM 726 O O . ALA A 1 91 ? 14.033 7.273 -33.446 1.00 87.88 91 ALA A O 1
ATOM 727 N N . GLU A 1 92 ? 15.155 8.463 -31.914 1.00 89.75 92 GLU A N 1
ATOM 728 C CA . GLU A 1 92 ? 16.120 7.406 -31.620 1.00 89.75 92 GLU A CA 1
ATOM 729 C C . GLU A 1 92 ? 15.436 6.143 -31.076 1.00 89.75 92 GLU A C 1
ATOM 731 O O . GLU A 1 92 ? 15.684 5.048 -31.574 1.00 89.75 92 GLU A O 1
ATOM 736 N N . LEU A 1 93 ? 14.519 6.276 -30.114 1.00 88.69 93 LEU A N 1
ATOM 737 C CA . LEU A 1 93 ? 13.765 5.135 -29.580 1.00 88.69 93 LEU A CA 1
ATOM 738 C C . LEU A 1 93 ? 12.857 4.483 -30.629 1.00 88.69 93 LEU A C 1
ATOM 740 O O . LEU A 1 93 ? 12.649 3.271 -30.593 1.00 88.69 93 LEU A O 1
ATOM 744 N N . GLU A 1 94 ? 12.321 5.262 -31.567 1.00 87.19 94 GLU A N 1
ATOM 745 C CA . GLU A 1 94 ? 11.537 4.736 -32.683 1.00 87.19 94 GLU A CA 1
ATOM 746 C C . GLU A 1 94 ? 12.407 3.956 -33.679 1.00 87.19 94 GLU A C 1
ATOM 748 O O . GLU A 1 94 ? 11.985 2.907 -34.168 1.00 87.19 94 GLU A O 1
ATOM 753 N N . MET A 1 95 ? 13.634 4.415 -33.942 1.00 86.75 95 MET A N 1
ATOM 754 C CA . MET A 1 95 ? 14.600 3.663 -34.747 1.00 86.75 95 MET A CA 1
ATOM 755 C C . MET A 1 95 ? 14.967 2.340 -34.073 1.00 86.75 95 MET A C 1
ATOM 757 O O . MET A 1 95 ? 14.930 1.297 -34.723 1.00 86.75 95 MET A O 1
ATOM 761 N N . VAL A 1 96 ? 15.246 2.369 -32.767 1.00 86.19 96 VAL A N 1
ATOM 762 C CA . VAL A 1 96 ? 15.526 1.170 -31.958 1.00 86.19 96 VAL A CA 1
ATOM 763 C C . VAL A 1 96 ? 14.356 0.187 -32.011 1.00 86.19 96 VAL A C 1
ATOM 765 O O . VAL A 1 96 ? 14.566 -1.003 -32.207 1.00 86.19 96 VAL A O 1
ATOM 768 N N . ALA A 1 97 ? 13.118 0.678 -31.915 1.00 85.38 97 ALA A N 1
ATOM 769 C CA . ALA A 1 97 ? 11.916 -0.153 -31.975 1.00 85.38 97 ALA A CA 1
ATOM 770 C C . ALA A 1 97 ? 11.707 -0.866 -33.322 1.00 85.38 97 ALA A C 1
ATOM 772 O O . ALA A 1 97 ? 11.064 -1.913 -33.364 1.00 85.38 97 ALA A O 1
ATOM 773 N N . LYS A 1 98 ? 12.205 -0.283 -34.419 1.00 86.00 98 LYS A N 1
ATOM 774 C CA . LYS A 1 98 ? 12.071 -0.818 -35.784 1.00 86.00 98 LYS A CA 1
ATOM 775 C C . LYS A 1 98 ? 13.290 -1.625 -36.241 1.00 86.00 98 LYS A C 1
ATOM 777 O O . LYS A 1 98 ? 13.254 -2.181 -37.335 1.00 86.00 98 LYS A O 1
ATOM 782 N N . SER A 1 99 ? 14.353 -1.661 -35.441 1.00 83.31 99 SER A N 1
ATOM 783 C CA . SER A 1 99 ? 15.618 -2.311 -35.786 1.00 83.31 99 SER A CA 1
ATOM 784 C C . SER A 1 99 ? 15.769 -3.647 -35.063 1.00 83.31 99 SER A C 1
ATOM 786 O O . SER A 1 99 ? 15.266 -3.824 -33.953 1.00 83.31 99 SER A O 1
ATOM 788 N N . ASP A 1 100 ? 16.503 -4.573 -35.679 1.00 82.00 100 ASP A N 1
ATOM 789 C CA . ASP A 1 100 ? 16.936 -5.805 -35.021 1.00 82.00 100 ASP A CA 1
ATOM 790 C C . ASP A 1 100 ? 18.173 -5.494 -34.168 1.00 82.00 100 ASP A C 1
ATOM 792 O O . ASP A 1 100 ? 19.306 -5.507 -34.647 1.00 82.00 100 ASP A O 1
ATOM 796 N N . ILE A 1 101 ? 17.927 -5.072 -32.928 1.00 85.00 101 ILE A N 1
ATOM 797 C CA . ILE A 1 101 ? 18.973 -4.689 -31.977 1.00 85.00 101 ILE A CA 1
ATOM 798 C C . ILE A 1 101 ? 19.476 -5.910 -31.215 1.00 85.00 101 ILE A C 1
ATOM 800 O O . ILE A 1 101 ? 18.716 -6.722 -30.687 1.00 85.00 101 ILE A O 1
ATOM 804 N N . THR A 1 102 ? 20.789 -6.013 -31.097 1.00 88.44 102 THR A N 1
ATOM 805 C CA . THR A 1 102 ? 21.438 -7.029 -30.280 1.00 88.44 102 THR A CA 1
ATOM 806 C C . THR A 1 102 ? 21.224 -6.762 -28.790 1.00 88.44 102 THR A C 1
ATOM 808 O O . THR A 1 102 ? 20.961 -5.645 -28.336 1.00 88.44 102 THR A O 1
ATOM 811 N N . PHE A 1 103 ? 21.425 -7.802 -27.981 1.00 88.00 103 PHE A N 1
ATOM 812 C CA . PHE A 1 103 ? 21.387 -7.682 -26.525 1.00 88.00 103 PHE A CA 1
ATOM 813 C C . PHE A 1 103 ? 22.396 -6.652 -25.974 1.00 88.00 103 PHE A C 1
ATOM 815 O O . PHE A 1 103 ? 22.112 -5.969 -24.990 1.00 88.00 103 PHE A O 1
ATOM 822 N N . ASP A 1 104 ? 23.574 -6.517 -26.587 1.00 90.06 104 ASP A N 1
ATOM 823 C CA . ASP A 1 104 ? 24.572 -5.546 -26.127 1.00 90.06 104 ASP A CA 1
ATOM 824 C C . ASP A 1 104 ? 24.159 -4.107 -26.466 1.00 90.06 104 ASP A C 1
ATOM 826 O O . ASP A 1 104 ? 24.341 -3.205 -25.644 1.00 90.06 104 ASP A O 1
ATOM 830 N N . GLU A 1 105 ? 23.516 -3.900 -27.618 1.00 90.62 105 GLU A N 1
ATOM 831 C CA . GLU A 1 105 ? 22.945 -2.607 -28.003 1.00 90.62 105 GLU A CA 1
ATOM 832 C C . GLU A 1 105 ? 21.791 -2.213 -27.084 1.00 90.62 105 GLU A C 1
ATOM 834 O O . GLU A 1 105 ? 21.788 -1.100 -26.553 1.00 90.62 105 GLU A O 1
ATOM 839 N N . ILE A 1 106 ? 20.853 -3.126 -26.801 1.00 90.25 106 ILE A N 1
ATOM 840 C CA . ILE A 1 106 ? 19.741 -2.821 -25.892 1.00 90.25 106 ILE A CA 1
ATOM 841 C C . ILE A 1 106 ? 20.269 -2.453 -24.500 1.00 90.25 106 ILE A C 1
ATOM 843 O O . ILE A 1 106 ? 19.843 -1.461 -23.908 1.00 90.25 106 ILE A O 1
ATOM 847 N N . LYS A 1 107 ? 21.295 -3.157 -24.008 1.00 92.12 107 LYS A N 1
ATOM 848 C CA . LYS A 1 107 ? 21.958 -2.839 -22.737 1.00 92.12 107 LYS A CA 1
ATOM 849 C C . LYS A 1 107 ? 22.650 -1.474 -22.764 1.00 92.12 107 LYS A C 1
ATOM 851 O O . LYS A 1 107 ? 22.599 -0.748 -21.767 1.00 92.12 107 LYS A O 1
ATOM 856 N N . ALA A 1 108 ? 23.280 -1.105 -23.878 1.00 91.56 108 ALA A N 1
ATOM 857 C CA . ALA A 1 108 ? 23.865 0.220 -24.057 1.00 91.56 108 ALA A CA 1
ATOM 858 C C . ALA A 1 108 ? 22.792 1.322 -24.017 1.00 91.56 108 ALA A C 1
ATOM 860 O O . ALA A 1 108 ? 23.006 2.348 -23.368 1.00 91.56 108 ALA A O 1
ATOM 861 N N . TYR A 1 109 ? 21.615 1.087 -24.604 1.00 92.50 109 TYR A N 1
ATOM 862 C CA . TYR A 1 109 ? 20.489 2.021 -24.531 1.00 92.50 109 TYR A CA 1
ATOM 863 C C . TYR A 1 109 ? 19.957 2.204 -23.107 1.00 92.50 109 TYR A C 1
ATOM 865 O O . TYR A 1 109 ? 19.768 3.343 -22.681 1.00 92.50 109 TYR A O 1
ATOM 873 N N . PHE A 1 110 ? 19.800 1.129 -22.325 1.00 92.88 110 PHE A N 1
ATOM 874 C CA . PHE A 1 110 ? 19.423 1.248 -20.906 1.00 92.88 110 PHE A CA 1
ATOM 875 C C . PHE A 1 110 ? 20.422 2.098 -20.105 1.00 92.88 110 PHE A C 1
ATOM 877 O O . PHE A 1 110 ? 20.012 2.910 -19.279 1.00 92.88 110 PHE A O 1
ATOM 884 N N . ARG A 1 111 ? 21.729 1.980 -20.387 1.00 91.88 111 ARG A N 1
ATOM 885 C CA . ARG A 1 111 ? 22.760 2.835 -19.767 1.00 91.88 111 ARG A CA 1
ATOM 886 C C . ARG A 1 111 ? 22.671 4.286 -20.232 1.00 91.88 111 ARG A C 1
ATOM 888 O O . ARG A 1 111 ? 22.759 5.189 -19.409 1.00 91.88 111 ARG A O 1
ATOM 895 N N . LYS A 1 112 ? 22.490 4.515 -21.538 1.00 92.00 112 LYS A N 1
ATOM 896 C CA . LYS A 1 112 ? 22.379 5.858 -22.132 1.00 92.00 112 LYS A CA 1
ATOM 897 C C . LYS A 1 112 ? 21.194 6.640 -21.563 1.00 92.00 112 LYS A C 1
ATOM 899 O O . LYS A 1 112 ? 21.298 7.844 -21.353 1.00 92.00 112 LYS A O 1
ATOM 904 N N . PHE A 1 113 ? 20.077 5.958 -21.324 1.00 91.44 113 PHE A N 1
ATOM 905 C CA . PHE A 1 113 ? 18.834 6.562 -20.853 1.00 91.44 113 PHE A CA 1
ATOM 906 C C . PHE A 1 113 ? 18.593 6.393 -19.348 1.00 91.44 113 PHE A C 1
ATOM 908 O O . PHE A 1 113 ? 17.488 6.667 -18.898 1.00 91.44 113 PHE A O 1
ATOM 915 N N . SER A 1 114 ? 19.595 6.001 -18.554 1.00 89.25 114 SER A N 1
ATOM 916 C CA . SER A 1 114 ? 19.439 5.707 -17.117 1.00 89.25 114 SER A CA 1
ATOM 917 C C . SER A 1 114 ? 18.793 6.839 -16.300 1.00 89.25 114 SER A C 1
ATOM 919 O O . SER A 1 114 ? 18.082 6.570 -15.337 1.00 89.25 114 SER A O 1
ATOM 921 N N . GLY A 1 115 ? 18.985 8.099 -16.706 1.00 87.69 115 GLY A N 1
ATOM 922 C CA . GLY A 1 115 ? 18.364 9.277 -16.085 1.00 87.69 115 GLY A CA 1
ATOM 923 C C . GLY A 1 115 ? 17.027 9.726 -16.694 1.00 87.69 115 GLY A C 1
ATOM 924 O O . GLY A 1 115 ? 16.490 10.746 -16.274 1.00 87.69 115 GLY A O 1
ATOM 925 N N . ASN A 1 116 ? 16.492 9.027 -17.699 1.00 90.81 116 ASN A N 1
ATOM 926 C CA . ASN A 1 116 ? 15.246 9.385 -18.384 1.00 90.81 116 ASN A CA 1
ATOM 927 C C . ASN A 1 116 ? 14.214 8.255 -18.254 1.00 90.81 116 ASN A C 1
ATOM 929 O O . ASN A 1 116 ? 14.179 7.316 -19.049 1.00 90.81 116 ASN A O 1
ATOM 933 N N . HIS A 1 117 ? 13.339 8.379 -17.258 1.00 92.19 117 HIS A N 1
ATOM 934 C CA . HIS A 1 117 ? 12.338 7.369 -16.916 1.00 92.19 117 HIS A CA 1
ATOM 935 C C . HIS A 1 117 ? 11.350 7.066 -18.049 1.00 92.19 117 HIS A C 1
ATOM 937 O O . HIS A 1 117 ? 11.070 5.894 -18.308 1.00 92.19 117 HIS A O 1
ATOM 943 N N . THR A 1 118 ? 10.869 8.074 -18.785 1.00 92.81 118 THR A N 1
ATOM 944 C CA . THR A 1 118 ? 9.995 7.838 -19.945 1.00 92.81 118 THR A CA 1
ATOM 945 C C . THR A 1 118 ? 10.706 7.023 -21.027 1.00 92.81 118 THR A C 1
ATOM 947 O O . THR A 1 118 ? 10.128 6.081 -21.580 1.00 92.81 118 THR A O 1
ATOM 950 N N . ALA A 1 119 ? 11.968 7.347 -21.327 1.00 92.56 119 ALA A N 1
ATOM 951 C CA . ALA A 1 119 ? 12.762 6.589 -22.292 1.00 92.56 119 ALA A CA 1
ATOM 952 C C . ALA A 1 119 ? 13.006 5.148 -21.817 1.00 92.56 119 ALA A C 1
ATOM 954 O O . ALA A 1 119 ? 12.785 4.210 -22.585 1.00 92.56 119 ALA A O 1
ATOM 955 N N . LEU A 1 120 ? 13.366 4.959 -20.541 1.00 93.25 120 LEU A N 1
ATOM 956 C CA . LEU A 1 120 ? 13.541 3.635 -19.936 1.00 93.25 120 LEU A CA 1
ATOM 957 C C . LEU A 1 120 ? 12.271 2.792 -19.999 1.00 93.25 120 LEU A C 1
ATOM 959 O O . LEU A 1 120 ? 12.351 1.610 -20.313 1.00 93.25 120 LEU A O 1
ATOM 963 N N . ARG A 1 121 ? 11.094 3.380 -19.767 1.00 94.12 121 ARG A N 1
ATOM 964 C CA . ARG A 1 121 ? 9.818 2.664 -19.893 1.00 94.12 121 ARG A CA 1
ATOM 965 C C . ARG A 1 121 ? 9.556 2.196 -21.325 1.00 94.12 121 ARG A C 1
ATOM 967 O O . ARG A 1 121 ? 9.079 1.081 -21.537 1.00 94.12 121 ARG A O 1
ATOM 974 N N . ARG A 1 122 ? 9.856 3.031 -22.325 1.00 91.69 122 ARG A N 1
ATOM 975 C CA . ARG A 1 122 ? 9.733 2.628 -23.737 1.00 91.69 122 ARG A CA 1
ATOM 976 C C . AR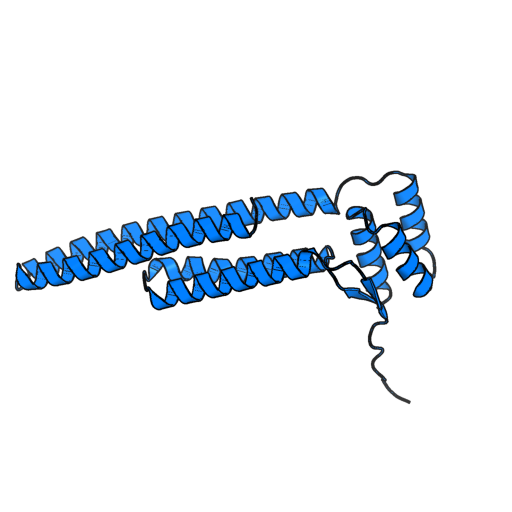G A 1 122 ? 10.714 1.501 -24.069 1.00 91.69 122 ARG A C 1
ATOM 978 O O . ARG A 1 122 ? 10.304 0.521 -24.685 1.00 91.69 122 ARG A O 1
ATOM 985 N N . LEU A 1 123 ? 11.962 1.602 -23.608 1.00 92.62 123 LEU A N 1
ATOM 986 C CA . LEU A 1 123 ? 12.976 0.554 -23.767 1.00 92.62 123 LEU A CA 1
ATOM 987 C C . LEU A 1 123 ? 12.604 -0.744 -23.047 1.00 92.62 123 LEU A C 1
ATOM 989 O O . LEU A 1 123 ? 12.819 -1.815 -23.600 1.00 92.62 123 LEU A O 1
ATOM 993 N N . GLU A 1 124 ? 12.007 -0.666 -21.858 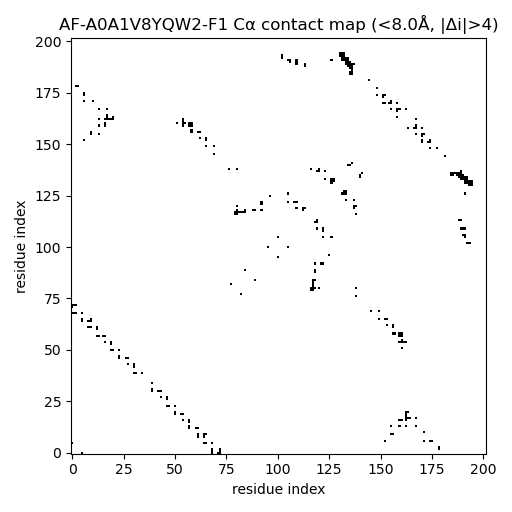1.00 93.62 124 GLU A N 1
ATOM 994 C CA . GLU A 1 124 ? 11.482 -1.824 -21.129 1.00 93.62 124 GLU A CA 1
ATOM 995 C C . GLU A 1 124 ? 10.453 -2.578 -21.968 1.00 93.62 124 GLU A C 1
ATOM 997 O O . GLU A 1 124 ? 10.574 -3.789 -22.146 1.00 93.62 124 GLU A O 1
ATOM 1002 N N . LYS A 1 125 ? 9.493 -1.863 -22.562 1.00 92.19 125 LYS A N 1
ATOM 1003 C CA . LYS A 1 125 ? 8.493 -2.473 -23.444 1.00 92.19 125 LYS A CA 1
ATOM 1004 C C . LYS A 1 125 ? 9.136 -3.172 -24.648 1.00 92.19 125 LYS A C 1
ATOM 1006 O O . LYS A 1 125 ? 8.721 -4.277 -24.997 1.00 92.19 125 LYS A O 1
ATOM 1011 N N . LEU A 1 126 ? 10.144 -2.549 -25.263 1.00 90.31 126 LEU A N 1
ATOM 1012 C CA . LEU A 1 126 ? 10.881 -3.135 -26.387 1.00 90.31 126 LEU A CA 1
ATOM 1013 C C . LEU A 1 126 ? 11.653 -4.386 -25.961 1.00 90.31 126 LEU A C 1
ATOM 1015 O O . LEU A 1 126 ? 11.499 -5.437 -26.579 1.00 90.31 126 LEU A O 1
ATOM 1019 N N . ALA A 1 127 ? 12.405 -4.308 -24.864 1.00 90.69 127 ALA A N 1
ATOM 1020 C CA . ALA A 1 127 ? 13.185 -5.423 -24.344 1.00 90.69 127 ALA A CA 1
ATOM 1021 C C . ALA A 1 127 ? 12.305 -6.639 -24.024 1.00 90.69 127 ALA A C 1
ATOM 1023 O O . ALA A 1 127 ? 12.624 -7.754 -24.433 1.00 90.69 127 ALA A O 1
ATOM 1024 N N . ILE A 1 128 ? 11.162 -6.418 -23.367 1.00 91.00 128 ILE A N 1
ATOM 1025 C CA . ILE A 1 128 ? 10.195 -7.479 -23.059 1.00 91.00 128 ILE A CA 1
ATOM 1026 C C . ILE A 1 128 ? 9.623 -8.089 -24.346 1.00 91.00 128 ILE A C 1
ATOM 1028 O O . ILE A 1 128 ? 9.531 -9.311 -24.447 1.00 91.00 128 ILE A O 1
ATOM 1032 N N . SER A 1 129 ? 9.289 -7.274 -25.356 1.00 88.12 129 SER A N 1
ATOM 1033 C CA . SER A 1 129 ? 8.782 -7.786 -26.642 1.00 88.12 129 SER A CA 1
ATOM 1034 C C . SER A 1 129 ? 9.791 -8.651 -27.405 1.00 88.12 129 SER A C 1
ATOM 1036 O O . SER A 1 129 ? 9.390 -9.523 -28.170 1.00 88.12 129 SER A O 1
ATOM 1038 N N . GLN A 1 130 ? 11.086 -8.453 -27.153 1.00 86.06 130 GLN A N 1
ATOM 1039 C CA . GLN A 1 130 ? 12.183 -9.242 -27.720 1.00 86.06 130 GLN A CA 1
ATOM 1040 C C . GLN A 1 130 ? 12.575 -10.445 -26.840 1.00 86.06 130 GLN A C 1
ATOM 1042 O O . GLN A 1 130 ? 13.545 -11.143 -27.130 1.00 86.06 130 GLN A O 1
ATOM 1047 N N . GLY A 1 131 ? 11.832 -10.718 -25.760 1.00 87.12 131 GLY A N 1
ATOM 1048 C CA . GLY A 1 131 ? 12.071 -11.858 -24.869 1.00 87.12 131 GLY A CA 1
ATOM 1049 C C . GLY A 1 131 ? 13.179 -11.641 -23.832 1.00 87.12 131 GLY A C 1
ATOM 1050 O O . GLY A 1 131 ? 13.637 -12.599 -23.203 1.00 87.12 131 GLY A O 1
ATOM 1051 N N . TYR A 1 132 ? 13.625 -10.399 -23.629 1.00 90.31 132 TYR A N 1
ATOM 1052 C CA . TYR A 1 132 ? 14.564 -10.060 -22.565 1.00 90.31 132 TYR A CA 1
ATOM 1053 C C . TYR A 1 132 ? 13.853 -9.811 -21.233 1.00 90.31 132 TYR A C 1
ATOM 1055 O O . TYR A 1 132 ? 12.681 -9.442 -21.174 1.00 90.31 132 TYR A O 1
ATOM 1063 N N . ILE A 1 133 ? 14.593 -9.992 -20.139 1.00 91.06 133 ILE A N 1
ATOM 1064 C CA . ILE A 1 133 ? 14.108 -9.734 -18.782 1.00 91.06 133 ILE A CA 1
ATOM 1065 C C . ILE A 1 133 ? 14.655 -8.390 -18.316 1.00 91.06 133 ILE A C 1
ATOM 1067 O O . ILE A 1 133 ? 15.867 -8.176 -18.336 1.00 91.06 133 ILE A O 1
ATOM 1071 N N . VAL A 1 134 ? 13.773 -7.524 -17.823 1.00 91.69 134 VAL A N 1
ATOM 1072 C CA . VAL A 1 134 ? 14.142 -6.263 -17.171 1.00 91.69 134 VAL A CA 1
ATOM 1073 C C . VAL A 1 134 ? 14.079 -6.437 -15.649 1.00 91.69 134 VAL A C 1
ATOM 1075 O O . VAL A 1 134 ? 13.127 -7.004 -15.110 1.00 91.69 134 VAL A O 1
ATOM 1078 N N . ARG A 1 135 ? 15.134 -6.005 -14.955 1.00 89.81 135 ARG A N 1
ATOM 1079 C CA . ARG A 1 135 ? 15.288 -6.014 -13.491 1.00 89.81 135 ARG A CA 1
ATOM 1080 C C . ARG A 1 135 ? 15.599 -4.610 -12.975 1.00 89.81 135 ARG A C 1
ATOM 1082 O O . ARG A 1 135 ? 15.972 -3.737 -13.751 1.00 89.81 135 ARG A O 1
ATOM 1089 N N . GLY A 1 136 ? 15.491 -4.443 -11.659 1.00 90.06 136 GLY A N 1
ATOM 1090 C CA . GLY A 1 136 ? 15.700 -3.174 -10.964 1.00 90.06 136 GLY A CA 1
ATOM 1091 C C . GLY A 1 136 ? 14.430 -2.331 -10.889 1.00 90.06 136 GLY A C 1
ATOM 1092 O O . GLY A 1 136 ? 13.331 -2.846 -11.112 1.00 90.06 136 GLY A O 1
ATOM 1093 N N . CYS A 1 137 ? 14.591 -1.047 -10.574 1.00 91.81 137 CYS A N 1
ATOM 1094 C CA . CYS A 1 137 ? 13.505 -0.084 -10.392 1.00 91.81 137 CYS A CA 1
ATOM 1095 C C . CYS A 1 137 ? 12.910 0.386 -11.732 1.00 91.81 137 CYS A C 1
ATOM 1097 O O . CYS A 1 137 ? 13.102 1.522 -12.169 1.00 91.81 137 CYS A O 1
ATOM 1099 N N . SER A 1 138 ? 12.262 -0.532 -12.450 1.00 93.00 138 SER A N 1
ATOM 1100 C CA . SER A 1 138 ? 11.591 -0.249 -13.720 1.00 93.00 138 SER A CA 1
ATOM 1101 C C . SER A 1 138 ? 10.128 0.138 -13.515 1.00 93.00 138 SER A C 1
ATOM 1103 O O . SER A 1 138 ? 9.553 -0.142 -12.466 1.00 93.00 138 SER A O 1
ATOM 1105 N N . TYR A 1 139 ? 9.490 0.723 -14.535 1.00 93.44 139 TYR A N 1
ATOM 1106 C CA . TYR A 1 139 ? 8.075 1.100 -14.453 1.00 93.44 139 TYR A CA 1
ATOM 1107 C C . TYR A 1 139 ? 7.183 -0.099 -14.121 1.00 93.44 139 TYR A C 1
ATOM 1109 O O . TYR A 1 139 ? 6.350 -0.026 -13.222 1.00 93.44 139 TYR A O 1
ATOM 1117 N N . THR A 1 140 ? 7.383 -1.228 -14.806 1.00 92.75 140 THR A N 1
ATOM 1118 C CA . THR A 1 140 ? 6.596 -2.440 -14.532 1.00 92.75 140 THR A CA 1
ATOM 1119 C C . THR A 1 140 ? 6.767 -2.894 -13.081 1.00 92.75 140 THR A C 1
ATOM 1121 O O . THR A 1 140 ? 5.790 -3.242 -12.420 1.00 92.75 140 THR A O 1
ATOM 1124 N N . LYS A 1 141 ? 7.993 -2.832 -12.547 1.00 93.50 141 LYS A N 1
ATOM 1125 C CA . LYS A 1 141 ? 8.282 -3.224 -11.162 1.00 93.50 141 LYS A CA 1
ATOM 1126 C C . LYS A 1 141 ? 7.775 -2.231 -10.120 1.00 93.50 141 LYS A C 1
ATOM 1128 O O . LYS A 1 141 ? 7.355 -2.670 -9.053 1.00 93.50 141 LYS A O 1
ATOM 1133 N N . GLU A 1 142 ? 7.749 -0.943 -10.438 1.00 94.88 142 GLU A N 1
ATOM 1134 C CA . GLU A 1 142 ? 7.121 0.098 -9.616 1.00 94.88 142 GLU A CA 1
ATOM 1135 C C . GLU A 1 142 ? 5.617 -0.157 -9.466 1.00 94.88 142 GLU A C 1
ATOM 1137 O O . GLU A 1 142 ? 5.094 -0.172 -8.353 1.00 94.88 142 GLU A O 1
ATOM 1142 N N . ILE A 1 143 ? 4.926 -0.469 -10.568 1.00 94.94 143 ILE A N 1
ATOM 1143 C CA . ILE A 1 143 ? 3.495 -0.803 -10.540 1.00 94.94 143 ILE A CA 1
ATOM 1144 C C . ILE A 1 143 ? 3.237 -2.112 -9.776 1.00 94.94 143 ILE A C 1
ATOM 1146 O O . ILE A 1 143 ? 2.345 -2.170 -8.929 1.00 94.94 143 ILE A O 1
ATOM 1150 N N . GLU A 1 144 ? 4.049 -3.153 -9.999 1.00 94.62 144 GLU A N 1
ATOM 1151 C CA . GLU A 1 144 ? 3.973 -4.396 -9.213 1.00 94.62 144 GLU A CA 1
ATOM 1152 C C . GLU A 1 144 ? 4.210 -4.148 -7.711 1.00 94.62 144 GLU A C 1
ATOM 1154 O O . GLU A 1 144 ? 3.611 -4.806 -6.855 1.00 94.62 144 GLU A O 1
ATOM 1159 N N . PHE A 1 145 ? 5.115 -3.232 -7.356 1.00 95.81 145 PHE A N 1
ATOM 1160 C CA . PHE A 1 145 ? 5.337 -2.853 -5.965 1.00 95.81 145 PHE A CA 1
ATOM 1161 C C . PHE A 1 145 ? 4.122 -2.116 -5.390 1.00 95.81 145 PHE A C 1
ATOM 1163 O O . PHE A 1 145 ? 3.646 -2.510 -4.323 1.00 95.81 145 PHE A O 1
ATOM 1170 N N . LEU A 1 146 ? 3.583 -1.126 -6.107 1.00 96.31 146 LEU A N 1
ATOM 1171 C CA . LEU A 1 146 ? 2.398 -0.367 -5.705 1.00 96.31 146 LEU A CA 1
ATOM 1172 C C . LEU A 1 146 ? 1.215 -1.294 -5.386 1.00 96.31 146 LEU A C 1
ATOM 1174 O O . LEU A 1 146 ? 0.577 -1.148 -4.340 1.00 96.31 146 LEU A O 1
ATOM 1178 N N . GLU A 1 147 ? 0.957 -2.301 -6.226 1.00 96.12 147 GLU A N 1
ATOM 1179 C CA . GLU A 1 147 ? -0.101 -3.285 -5.968 1.00 96.12 147 GLU A CA 1
ATOM 1180 C C . GLU A 1 147 ? 0.166 -4.138 -4.720 1.00 96.12 147 GLU A C 1
ATOM 1182 O O . GLU A 1 147 ? -0.729 -4.347 -3.893 1.00 96.12 147 GLU A O 1
ATOM 1187 N N . ARG A 1 148 ? 1.401 -4.621 -4.538 1.00 95.44 148 ARG A N 1
ATOM 1188 C CA . ARG A 1 148 ? 1.775 -5.402 -3.344 1.00 95.44 148 ARG A CA 1
ATOM 1189 C C . ARG A 1 148 ? 1.660 -4.574 -2.065 1.00 95.44 148 ARG A C 1
ATOM 1191 O O . ARG A 1 148 ? 1.167 -5.082 -1.051 1.00 95.44 148 ARG A O 1
ATOM 1198 N N . PHE A 1 149 ? 2.076 -3.310 -2.114 1.00 96.81 149 PHE A N 1
ATOM 1199 C CA . PHE A 1 149 ? 1.928 -2.368 -1.011 1.00 96.81 149 PHE A CA 1
ATOM 1200 C C . PHE A 1 149 ? 0.449 -2.133 -0.695 1.00 96.81 149 PHE A C 1
ATOM 1202 O O . PHE A 1 149 ? 0.040 -2.328 0.449 1.00 96.81 149 PHE A O 1
ATOM 1209 N N . LYS A 1 150 ? -0.376 -1.824 -1.706 1.00 97.00 150 LYS A N 1
ATOM 1210 C CA . LYS A 1 150 ? -1.833 -1.664 -1.567 1.00 97.00 150 LYS A CA 1
ATOM 1211 C C . LYS A 1 150 ? -2.472 -2.866 -0.878 1.00 97.00 150 LYS A C 1
ATOM 1213 O O . LYS A 1 150 ? -3.219 -2.692 0.079 1.00 97.00 150 LYS A O 1
ATOM 1218 N N . ASN A 1 151 ? -2.163 -4.084 -1.322 1.00 95.94 151 ASN A N 1
ATOM 1219 C CA . ASN A 1 151 ? -2.726 -5.306 -0.739 1.00 95.94 151 ASN A CA 1
ATOM 1220 C C . ASN A 1 151 ? -2.339 -5.481 0.739 1.00 95.94 151 ASN A C 1
ATOM 1222 O O . ASN A 1 151 ? -3.161 -5.882 1.571 1.00 95.94 151 ASN A O 1
ATOM 1226 N N . THR A 1 152 ? -1.099 -5.130 1.079 1.00 95.94 152 THR A N 1
ATOM 1227 C CA . THR A 1 152 ? -0.600 -5.161 2.457 1.00 95.94 152 THR A CA 1
ATOM 1228 C C . THR A 1 152 ? -1.290 -4.108 3.324 1.00 95.94 152 THR A C 1
ATOM 1230 O O . THR A 1 152 ? -1.858 -4.439 4.365 1.00 95.94 152 THR A O 1
ATOM 1233 N N . ALA A 1 153 ? -1.330 -2.858 2.868 1.00 97.19 153 ALA A N 1
ATOM 1234 C CA . ALA A 1 153 ? -1.982 -1.762 3.576 1.00 97.19 153 ALA A CA 1
ATOM 1235 C C . ALA A 1 153 ? -3.490 -2.008 3.749 1.00 97.19 153 ALA A C 1
ATOM 1237 O O . ALA A 1 153 ? -4.046 -1.782 4.822 1.00 97.19 153 ALA A O 1
ATOM 1238 N N . GLN A 1 154 ? -4.151 -2.585 2.745 1.00 96.94 154 GLN A N 1
ATOM 1239 C CA . GLN A 1 154 ? -5.558 -2.969 2.833 1.00 96.94 154 GLN A CA 1
ATOM 1240 C C . GLN A 1 154 ? -5.805 -4.041 3.904 1.00 96.94 154 GLN A C 1
ATOM 1242 O O . GLN A 1 154 ? -6.880 -4.078 4.506 1.00 96.94 154 GLN A O 1
ATOM 1247 N N . SER A 1 155 ? -4.826 -4.911 4.162 1.00 94.50 155 SER A N 1
ATOM 1248 C CA . SER A 1 155 ? -4.906 -5.899 5.244 1.00 94.50 155 SER A CA 1
ATOM 1249 C C . SER A 1 155 ? -4.864 -5.233 6.621 1.00 94.50 155 SER A C 1
ATOM 1251 O O . SER A 1 155 ? -5.596 -5.661 7.514 1.00 94.50 155 SER A O 1
ATOM 1253 N N . LEU A 1 156 ? -4.088 -4.153 6.775 1.00 96.50 156 LEU A N 1
ATOM 1254 C CA . LEU A 1 156 ? -4.113 -3.310 7.973 1.00 96.50 156 LEU A CA 1
ATOM 1255 C C . LEU A 1 156 ? -5.470 -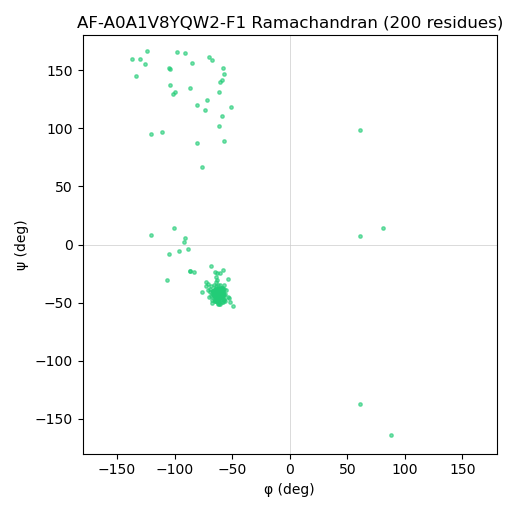2.612 8.130 1.00 96.50 156 LEU A C 1
ATOM 1257 O O . LEU A 1 156 ? -6.080 -2.725 9.190 1.00 96.50 156 LEU A O 1
ATOM 1261 N N . VAL A 1 157 ? -5.998 -1.988 7.069 1.00 97.62 157 VAL A N 1
ATOM 1262 C CA . VAL A 1 157 ? -7.328 -1.346 7.101 1.00 97.62 157 VAL A CA 1
ATOM 1263 C C . VAL A 1 157 ? -8.415 -2.340 7.524 1.00 97.62 157 VAL A C 1
ATOM 1265 O O . VAL A 1 157 ? -9.237 -2.041 8.381 1.00 97.62 157 VAL A O 1
ATOM 1268 N N . LYS A 1 158 ? -8.377 -3.570 7.002 1.00 96.19 158 LYS A N 1
ATOM 1269 C CA . LYS A 1 158 ? -9.319 -4.642 7.374 1.00 96.19 158 LYS A CA 1
ATOM 1270 C C . LYS A 1 158 ? -9.155 -5.153 8.811 1.00 96.19 158 LYS A C 1
ATOM 1272 O O . LYS A 1 158 ? -10.057 -5.821 9.310 1.00 96.19 158 LYS A O 1
ATOM 1277 N N . ALA A 1 159 ? -8.019 -4.901 9.458 1.00 95.44 159 ALA A N 1
ATOM 1278 C CA . ALA A 1 159 ? -7.787 -5.266 10.854 1.00 95.44 159 ALA A CA 1
ATOM 1279 C C . ALA A 1 159 ? -8.273 -4.188 11.837 1.00 95.44 159 ALA A C 1
ATOM 1281 O O . ALA A 1 159 ? -8.573 -4.516 12.979 1.00 95.44 159 ALA A O 1
ATOM 1282 N N . ILE A 1 160 ? -8.404 -2.929 11.405 1.00 96.50 160 ILE A N 1
ATOM 1283 C CA . ILE A 1 160 ? -8.868 -1.812 12.247 1.00 96.50 160 ILE A CA 1
ATOM 1284 C C . ILE A 1 160 ? -10.205 -2.089 12.951 1.00 96.50 160 ILE A C 1
ATOM 1286 O O . ILE A 1 160 ? -10.250 -1.894 14.168 1.00 96.50 160 ILE A O 1
ATOM 1290 N N . PRO A 1 161 ? -11.251 -2.617 12.279 1.00 94.56 161 PRO A N 1
ATOM 1291 C CA . PRO A 1 161 ? -12.532 -2.887 12.928 1.00 94.56 161 PRO A CA 1
ATOM 1292 C C . PRO A 1 161 ? -12.455 -3.841 14.123 1.00 94.56 161 PRO A C 1
ATOM 1294 O O . PRO A 1 161 ? -13.372 -3.850 14.938 1.00 94.56 161 PRO A O 1
ATOM 1297 N N . THR A 1 162 ? -11.414 -4.679 14.219 1.00 90.75 162 THR A N 1
ATOM 1298 C CA . THR A 1 162 ? -11.295 -5.626 15.335 1.00 90.75 162 THR A CA 1
ATOM 1299 C C . THR A 1 162 ? -10.690 -4.990 16.578 1.00 90.75 162 THR A C 1
ATOM 1301 O O . THR A 1 162 ? -10.892 -5.506 17.672 1.00 90.75 162 THR A O 1
ATOM 1304 N N . GLY A 1 163 ? -9.922 -3.903 16.430 1.00 87.75 163 GLY A N 1
ATOM 1305 C CA . GLY A 1 163 ? -9.203 -3.262 17.536 1.00 87.75 163 GLY A CA 1
ATOM 1306 C C . GLY A 1 163 ? -8.168 -4.163 18.232 1.00 87.75 163 GLY A C 1
ATOM 1307 O O . GLY A 1 163 ? -7.602 -3.788 19.258 1.00 87.75 163 GLY A O 1
ATOM 1308 N N . GLU A 1 164 ? -7.899 -5.356 17.694 1.00 90.81 164 GLU A N 1
ATOM 1309 C CA . GLU A 1 164 ? -7.037 -6.352 18.326 1.00 90.81 164 GLU A CA 1
ATOM 1310 C C . GLU A 1 164 ? -5.567 -5.937 18.236 1.00 90.81 164 GLU A C 1
ATOM 1312 O O . GLU A 1 164 ? -4.970 -5.912 17.155 1.00 90.81 164 GLU A O 1
ATOM 1317 N N . LEU A 1 165 ? -4.956 -5.689 19.398 1.00 91.12 165 LEU A N 1
ATOM 1318 C CA . LEU A 1 165 ? -3.571 -5.231 19.525 1.00 91.12 165 LEU A CA 1
ATOM 1319 C C . LEU A 1 165 ? -2.581 -6.065 18.704 1.00 91.12 165 LEU A C 1
ATOM 1321 O O . LEU A 1 165 ? -1.805 -5.518 17.921 1.00 91.12 165 LEU A O 1
ATOM 1325 N N . THR A 1 166 ? -2.595 -7.387 18.885 1.00 92.69 166 THR A N 1
ATOM 1326 C CA . THR A 1 166 ? -1.647 -8.289 18.220 1.00 92.69 166 THR A CA 1
ATOM 1327 C C . THR A 1 166 ? -1.816 -8.242 16.708 1.00 92.69 166 THR A C 1
ATOM 1329 O O . THR A 1 166 ? -0.833 -8.110 15.981 1.00 92.69 166 THR A O 1
ATOM 1332 N N . ARG A 1 167 ? -3.062 -8.291 16.227 1.00 92.50 167 ARG A N 1
ATOM 1333 C CA . ARG A 1 167 ? -3.372 -8.285 14.797 1.00 92.50 167 ARG A CA 1
ATOM 1334 C C . ARG A 1 167 ? -2.943 -6.976 14.137 1.00 92.50 167 ARG A C 1
ATOM 1336 O O . ARG A 1 167 ? -2.310 -7.009 13.083 1.00 92.50 167 ARG A O 1
ATOM 1343 N N . LEU A 1 168 ? -3.231 -5.842 14.776 1.00 93.88 168 LEU A N 1
ATOM 1344 C CA . LEU A 1 168 ? -2.847 -4.519 14.281 1.00 93.88 168 LEU A CA 1
ATOM 1345 C C . LEU A 1 168 ? -1.329 -4.326 14.272 1.00 93.88 168 LEU A C 1
ATOM 1347 O O . LEU A 1 168 ? -0.781 -3.879 13.267 1.00 93.88 168 LEU A O 1
ATOM 1351 N N . ARG A 1 169 ? -0.624 -4.745 15.331 1.00 92.56 169 ARG A N 1
ATOM 1352 C CA . ARG A 1 169 ? 0.847 -4.683 15.378 1.00 92.56 169 ARG A CA 1
ATOM 1353 C C . ARG A 1 169 ? 1.507 -5.536 14.301 1.00 92.56 169 ARG A C 1
ATOM 1355 O O . ARG A 1 169 ? 2.451 -5.080 13.664 1.00 92.56 169 ARG A O 1
ATOM 1362 N N . VAL A 1 170 ? 1.013 -6.754 14.076 1.00 92.88 170 VAL A N 1
ATOM 1363 C CA . VAL A 1 170 ? 1.523 -7.625 13.005 1.00 92.88 170 VAL A CA 1
ATOM 1364 C C . VAL A 1 170 ? 1.315 -6.972 11.639 1.00 92.88 170 VAL A C 1
ATOM 1366 O O . VAL A 1 170 ? 2.247 -6.941 10.838 1.00 92.88 170 VAL A O 1
ATOM 1369 N N . ALA A 1 171 ? 0.134 -6.405 11.387 1.00 93.75 171 ALA A N 1
ATOM 1370 C CA . ALA A 1 171 ? -0.163 -5.741 10.122 1.00 93.75 171 ALA A CA 1
ATOM 1371 C C . ALA A 1 171 ? 0.710 -4.491 9.884 1.00 93.75 171 ALA A C 1
ATOM 1373 O O . ALA A 1 171 ? 1.233 -4.329 8.782 1.00 93.75 171 ALA A O 1
ATOM 1374 N N . ILE A 1 172 ? 0.941 -3.662 10.913 1.00 94.25 172 ILE A N 1
ATOM 1375 C CA . ILE A 1 172 ? 1.866 -2.514 10.847 1.00 94.25 172 ILE A CA 1
ATOM 1376 C C . ILE A 1 172 ? 3.295 -2.983 10.555 1.00 94.25 172 ILE A C 1
ATOM 1378 O O . ILE A 1 172 ? 3.945 -2.465 9.653 1.00 94.25 172 ILE A O 1
ATOM 1382 N N . ASN A 1 173 ? 3.787 -3.993 11.276 1.00 93.88 173 ASN A N 1
ATOM 1383 C CA . ASN A 1 173 ? 5.144 -4.505 11.073 1.00 93.88 173 ASN A CA 1
ATOM 1384 C C . ASN A 1 173 ? 5.343 -5.068 9.663 1.00 93.88 173 ASN A C 1
ATOM 1386 O O . ASN A 1 173 ? 6.395 -4.867 9.058 1.00 93.88 173 ASN A O 1
ATOM 1390 N N . TYR A 1 174 ? 4.330 -5.747 9.125 1.00 94.12 174 TYR A N 1
ATOM 1391 C CA . TYR A 1 174 ? 4.380 -6.258 7.762 1.00 94.12 174 TYR A CA 1
ATOM 1392 C C . TYR A 1 174 ? 4.408 -5.119 6.727 1.00 94.12 174 TYR A C 1
ATOM 1394 O O . TYR A 1 174 ? 5.189 -5.179 5.777 1.00 94.12 174 TYR A O 1
ATOM 1402 N N . LEU A 1 175 ? 3.634 -4.047 6.942 1.00 94.38 175 LEU A N 1
ATOM 1403 C CA . LEU A 1 175 ? 3.652 -2.851 6.092 1.00 94.38 175 LEU A CA 1
ATOM 1404 C C . LEU A 1 175 ? 4.993 -2.099 6.166 1.00 94.38 175 LEU A C 1
ATOM 1406 O O . LEU A 1 175 ? 5.541 -1.740 5.125 1.00 94.38 175 LEU A O 1
ATOM 1410 N N . ASN A 1 176 ? 5.574 -1.958 7.361 1.00 94.44 176 ASN A N 1
ATOM 1411 C CA . ASN A 1 176 ? 6.925 -1.416 7.557 1.00 94.44 176 ASN A CA 1
ATOM 1412 C C . ASN A 1 176 ? 7.976 -2.212 6.769 1.00 94.44 176 ASN A C 1
ATOM 1414 O O . ASN A 1 176 ? 8.830 -1.625 6.106 1.00 94.44 176 ASN A O 1
ATOM 1418 N N . GLY A 1 177 ? 7.888 -3.547 6.789 1.00 94.19 177 GLY A N 1
ATOM 1419 C CA . GLY A 1 177 ? 8.768 -4.408 5.997 1.00 94.19 177 GLY A CA 1
ATOM 1420 C C . GLY A 1 177 ? 8.663 -4.130 4.495 1.00 94.19 177 GLY A C 1
ATOM 1421 O O . GLY A 1 177 ? 9.678 -4.092 3.805 1.00 94.19 177 GLY A O 1
ATOM 1422 N N . LYS A 1 178 ? 7.457 -3.840 3.984 1.00 93.81 178 LYS A N 1
ATOM 1423 C CA . LYS A 1 178 ? 7.276 -3.435 2.580 1.00 93.81 178 LYS A CA 1
ATOM 1424 C C . LYS A 1 178 ? 7.928 -2.102 2.254 1.00 93.81 178 LYS A C 1
ATOM 1426 O O . LYS A 1 178 ? 8.469 -1.966 1.163 1.00 93.81 178 LYS A O 1
ATOM 1431 N N . ILE A 1 179 ? 7.941 -1.150 3.178 1.00 94.31 179 ILE A N 1
ATOM 1432 C CA . ILE A 1 179 ? 8.634 0.122 2.949 1.00 94.31 179 ILE A CA 1
ATOM 1433 C C . ILE A 1 179 ? 10.148 -0.081 2.880 1.00 94.31 179 ILE A C 1
ATOM 1435 O O . ILE A 1 179 ? 10.788 0.439 1.976 1.00 94.31 179 ILE A O 1
ATOM 1439 N N . GLN A 1 180 ? 10.714 -0.914 3.750 1.00 93.50 180 GLN A N 1
ATOM 1440 C CA . GLN A 1 180 ? 12.142 -1.249 3.683 1.00 93.50 180 GLN A CA 1
ATOM 1441 C C . GLN A 1 180 ? 12.504 -1.995 2.386 1.00 93.50 180 GLN A C 1
ATOM 1443 O O . GLN A 1 180 ? 13.546 -1.738 1.775 1.00 93.50 180 GLN A O 1
ATOM 1448 N N . GLU A 1 181 ? 11.625 -2.897 1.926 1.00 93.00 181 GLU A N 1
ATOM 1449 C CA . GLU A 1 181 ? 11.752 -3.521 0.603 1.00 93.00 181 GLU A CA 1
ATOM 1450 C C . GLU A 1 181 ? 11.761 -2.457 -0.505 1.00 93.00 181 GLU A C 1
ATOM 1452 O O . GLU A 1 181 ? 12.579 -2.557 -1.421 1.00 93.00 181 GLU A O 1
ATOM 1457 N N . TYR A 1 182 ? 10.902 -1.433 -0.409 1.00 93.88 182 TYR A N 1
ATOM 1458 C CA . TYR A 1 182 ? 10.856 -0.326 -1.366 1.00 93.88 182 TYR A CA 1
ATOM 1459 C C . TYR A 1 182 ? 12.146 0.482 -1.383 1.00 93.88 182 TYR A C 1
ATOM 1461 O O . TYR A 1 182 ? 12.683 0.706 -2.455 1.00 93.88 182 TYR A O 1
ATOM 1469 N N . GLU A 1 183 ? 12.673 0.884 -0.227 1.00 92.06 183 GLU A N 1
ATOM 1470 C CA . GLU A 1 183 ? 13.917 1.665 -0.145 1.00 92.06 183 GLU A CA 1
ATOM 1471 C C . GLU A 1 183 ? 15.093 0.921 -0.784 1.00 92.06 183 GLU A C 1
ATOM 1473 O O . GLU A 1 183 ? 15.940 1.506 -1.460 1.00 92.06 183 GLU A O 1
ATOM 1478 N N . THR A 1 184 ? 15.138 -0.400 -0.613 1.00 91.31 184 THR A N 1
ATOM 1479 C CA . THR A 1 184 ? 16.150 -1.227 -1.276 1.00 91.31 184 THR A CA 1
ATOM 1480 C C . THR A 1 184 ? 15.893 -1.295 -2.780 1.00 91.31 184 THR A C 1
ATOM 1482 O O . THR A 1 184 ? 16.819 -1.148 -3.575 1.00 91.31 184 THR A O 1
ATOM 1485 N N . PHE A 1 185 ? 14.639 -1.513 -3.176 1.00 91.81 185 PHE A N 1
ATOM 1486 C CA . PHE A 1 185 ? 14.200 -1.625 -4.565 1.00 91.81 185 PHE A CA 1
ATOM 1487 C C . PHE A 1 185 ? 14.406 -0.331 -5.365 1.00 91.81 185 PHE A C 1
ATOM 1489 O O . PHE A 1 185 ? 14.936 -0.388 -6.472 1.00 91.81 185 PHE A O 1
ATOM 1496 N N . SER A 1 186 ? 14.058 0.829 -4.806 1.00 91.06 186 SER A N 1
ATOM 1497 C CA . SER A 1 186 ? 14.080 2.132 -5.477 1.00 91.06 186 SER A CA 1
ATOM 1498 C C . SER A 1 186 ? 15.488 2.571 -5.874 1.00 91.06 186 SER A C 1
ATOM 1500 O O . SER A 1 186 ? 15.654 3.363 -6.797 1.00 91.06 186 SER A O 1
ATOM 1502 N N . ASN A 1 187 ? 16.499 2.034 -5.187 1.00 89.19 187 ASN A N 1
ATOM 1503 C CA . ASN A 1 187 ? 17.914 2.275 -5.452 1.00 89.19 187 ASN A CA 1
ATOM 1504 C C . ASN A 1 187 ? 18.520 1.295 -6.474 1.00 89.19 187 ASN A C 1
ATOM 1506 O O . ASN A 1 187 ? 19.691 1.425 -6.828 1.00 89.19 187 ASN A O 1
ATOM 1510 N N . GLN A 1 188 ? 17.763 0.301 -6.950 1.00 90.69 188 GLN A N 1
ATOM 1511 C CA . GLN A 1 188 ? 18.260 -0.655 -7.938 1.00 90.69 188 GLN A CA 1
ATOM 1512 C C . GLN A 1 188 ? 18.212 -0.061 -9.342 1.00 90.69 188 GLN A C 1
ATOM 1514 O O . GLN A 1 188 ? 17.140 0.235 -9.871 1.00 90.69 188 GLN A O 1
ATOM 1519 N N . GLU A 1 189 ? 19.374 0.032 -9.984 1.00 88.62 189 GLU A N 1
ATOM 1520 C CA . GLU A 1 189 ? 19.460 0.425 -11.388 1.00 88.62 189 GLU A CA 1
ATOM 1521 C C . GLU A 1 189 ? 18.668 -0.522 -12.291 1.00 88.62 189 GLU A C 1
ATOM 1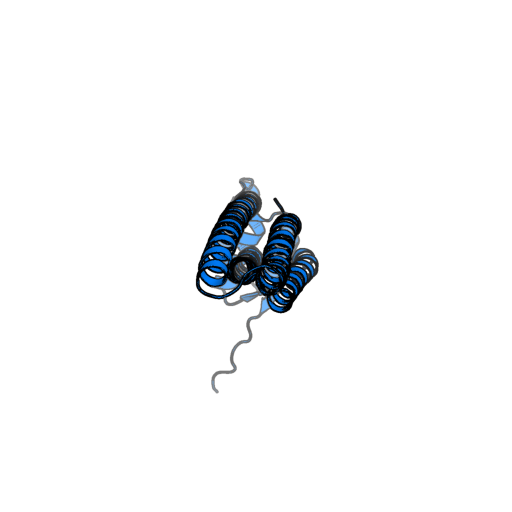523 O O . GLU A 1 189 ? 18.684 -1.745 -12.118 1.00 88.62 189 GLU A O 1
ATOM 1528 N N . VAL A 1 190 ? 18.015 0.050 -13.302 1.00 91.44 190 VAL A N 1
ATOM 1529 C CA . VAL A 1 190 ? 17.302 -0.735 -14.305 1.00 91.44 190 VAL A CA 1
ATOM 1530 C C . VAL A 1 190 ? 18.302 -1.433 -15.215 1.00 91.44 190 VAL A C 1
ATOM 1532 O O . VAL A 1 190 ? 19.147 -0.799 -15.848 1.00 91.44 190 VAL A O 1
ATOM 1535 N N . GLN A 1 191 ? 18.190 -2.754 -15.307 1.00 88.81 191 GLN A N 1
ATOM 1536 C CA . GLN A 1 191 ? 19.086 -3.587 -16.098 1.00 88.81 191 GLN A CA 1
ATOM 1537 C C . GLN A 1 191 ? 18.301 -4.581 -16.942 1.00 88.81 191 GLN A C 1
ATOM 1539 O O . GLN A 1 191 ? 17.290 -5.132 -16.516 1.00 88.81 191 GLN A O 1
ATOM 1544 N N . VAL A 1 192 ? 18.820 -4.857 -18.133 1.00 90.62 192 VAL A N 1
ATOM 1545 C CA . VAL A 1 192 ? 18.300 -5.879 -19.041 1.00 90.62 192 VAL A CA 1
ATOM 1546 C C . VAL A 1 192 ? 19.199 -7.113 -19.005 1.00 90.62 192 VAL A C 1
ATOM 1548 O O . VAL A 1 192 ? 20.429 -7.003 -19.004 1.00 90.62 192 VAL A O 1
ATOM 1551 N N . MET A 1 193 ? 18.599 -8.300 -18.974 1.00 89.19 193 MET A N 1
ATOM 1552 C CA . MET A 1 193 ? 19.307 -9.575 -19.081 1.00 89.19 193 MET A CA 1
ATOM 1553 C C . MET A 1 193 ? 18.659 -10.461 -20.137 1.00 89.19 193 MET A C 1
ATOM 1555 O O . MET A 1 193 ? 17.479 -10.319 -20.465 1.00 89.19 193 MET A O 1
ATOM 1559 N N . ARG A 1 194 ? 19.431 -11.430 -20.628 1.00 85.56 194 ARG A N 1
ATOM 1560 C CA . ARG A 1 194 ? 1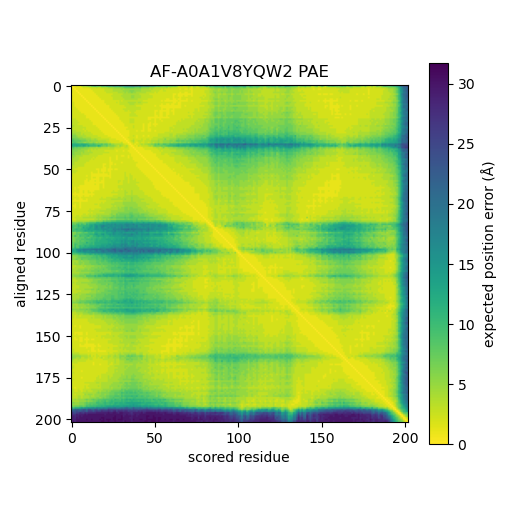8.893 -12.494 -21.470 1.00 85.56 194 ARG A CA 1
ATOM 1561 C C . ARG A 1 194 ? 17.856 -13.283 -20.672 1.00 85.56 194 ARG A C 1
ATOM 1563 O O . ARG A 1 194 ? 18.118 -13.663 -19.529 1.00 85.56 194 ARG A O 1
ATOM 1570 N N . GLY A 1 195 ? 16.687 -13.510 -21.267 1.00 71.69 195 GLY A N 1
ATOM 1571 C CA . GLY A 1 195 ? 15.732 -14.466 -20.725 1.00 71.69 195 GLY A CA 1
ATOM 1572 C C . GLY A 1 195 ? 16.386 -15.838 -20.615 1.00 71.69 195 GLY A C 1
ATOM 1573 O O . GLY A 1 195 ? 17.246 -16.180 -21.429 1.00 71.69 195 GLY A O 1
ATOM 1574 N N . ALA A 1 196 ? 16.010 -16.621 -19.603 1.00 56.41 196 ALA A N 1
ATOM 1575 C CA . ALA A 1 196 ? 16.348 -18.033 -19.608 1.00 56.41 196 ALA A CA 1
ATOM 1576 C C . ALA A 1 196 ? 15.667 -18.636 -20.841 1.00 56.41 196 ALA A C 1
ATOM 1578 O O . ALA A 1 196 ? 14.452 -18.827 -20.847 1.00 56.41 196 ALA A O 1
ATOM 1579 N N . GLN A 1 197 ? 16.428 -18.875 -21.911 1.00 46.41 197 GLN A N 1
ATOM 1580 C CA . GLN A 1 197 ? 15.973 -19.787 -22.943 1.00 46.41 197 GLN A CA 1
ATOM 1581 C C . GLN A 1 197 ? 15.766 -21.113 -22.226 1.00 46.41 197 GLN A C 1
ATOM 1583 O O . GLN A 1 197 ? 16.723 -21.723 -21.748 1.00 46.41 197 GLN A O 1
ATOM 1588 N N . GLY A 1 198 ? 14.504 -21.518 -22.086 1.00 40.44 198 GLY A N 1
ATOM 1589 C CA . GLY A 1 198 ? 14.205 -22.903 -21.799 1.00 40.44 198 GLY A CA 1
ATOM 1590 C C . GLY A 1 198 ? 14.960 -23.725 -22.831 1.00 40.44 198 GLY A C 1
ATOM 1591 O O . GLY A 1 198 ? 14.758 -23.563 -24.033 1.00 40.44 198 GLY A O 1
ATOM 1592 N N . THR A 1 199 ? 15.872 -24.560 -22.353 1.00 40.47 199 THR A N 1
ATOM 1593 C CA . THR A 1 199 ? 16.357 -25.722 -23.081 1.00 40.47 199 THR A CA 1
ATOM 1594 C C . THR A 1 199 ? 15.134 -26.571 -23.411 1.00 40.47 199 THR A C 1
ATOM 1596 O O . THR A 1 199 ? 14.704 -27.392 -22.604 1.00 40.47 199 THR A O 1
ATOM 1599 N N . ALA A 1 200 ? 14.518 -26.306 -24.558 1.00 40.25 200 ALA A N 1
ATOM 1600 C CA . ALA A 1 200 ? 13.463 -27.117 -25.128 1.00 40.25 200 ALA A CA 1
ATOM 1601 C C . ALA A 1 200 ? 14.026 -27.789 -26.385 1.00 40.25 200 ALA A C 1
ATOM 1603 O O . ALA A 1 200 ? 14.064 -27.195 -27.456 1.00 40.25 200 ALA A O 1
ATOM 1604 N N . ASN A 1 201 ? 14.452 -29.036 -26.172 1.00 38.03 201 ASN A N 1
ATOM 1605 C CA . ASN A 1 201 ? 14.539 -30.145 -27.122 1.00 38.03 201 ASN A CA 1
ATOM 1606 C C . ASN A 1 201 ? 15.452 -29.991 -28.349 1.00 38.03 201 ASN A C 1
ATOM 1608 O O . ASN A 1 201 ? 15.017 -29.523 -29.398 1.00 38.03 201 ASN A O 1
ATOM 1612 N N . TYR A 1 202 ? 16.656 -30.559 -28.234 1.00 37.03 202 TYR A N 1
ATOM 1613 C CA . TYR A 1 202 ? 17.145 -31.587 -29.162 1.00 37.03 202 TYR A CA 1
ATOM 1614 C C . TYR A 1 202 ? 17.752 -32.734 -28.356 1.00 37.03 202 TYR A C 1
ATOM 1616 O O . TYR A 1 202 ? 18.426 -32.429 -27.346 1.00 37.03 202 TYR A O 1
#

pLDDT: mean 91.5, std 10.06, range [37.03, 98.44]

Secondary structure (DSSP, 8-state):
--HHHHHHHHHHHHHHHHHHHHHHHHHHHHHHHH--HHHHHHHHHHHHHHHHHHHHHHHHHHHHHHHHHHHHHHHHHHHHHSS---HHHHHHHHHHHHS---HHHHHHHHHHTTT-HHHHHHHHHHHHHTTEEEESS-HHHHHHHHHHHHHHHHHHHHHGGG--HHHHHHHHHHHHHHHHHHHHHHTSPPEEEE--------

Solvent-accessible surface area (backbone atoms only — not comparable to full-atom values): 10886 Å² total; per-residue (Å²): 98,51,76,67,54,44,50,52,53,45,46,55,45,42,53,53,24,30,49,48,43,51,50,47,53,54,49,50,54,50,38,66,75,75,40,62,72,69,62,30,53,53,52,48,52,53,51,50,53,50,46,53,50,53,24,46,53,45,27,53,52,38,48,50,49,50,50,55,32,52,52,42,41,50,51,50,51,46,56,53,46,66,44,89,71,57,70,69,61,50,52,51,52,52,50,54,71,75,46,95,70,51,74,69,53,52,45,50,48,45,62,75,32,67,90,35,50,30,58,42,43,55,49,49,56,50,40,47,76,72,55,33,40,78,44,48,53,34,64,72,50,50,52,55,45,52,52,55,48,49,57,44,50,49,53,35,39,69,38,29,66,69,24,43,59,69,62,43,51,53,33,48,53,53,43,52,51,49,51,56,52,42,63,59,40,70,70,33,68,58,44,71,43,82,44,84,74,75,90,74,84,133

Radius of gyration: 25.38 Å; Cα contacts (8 Å, |Δi|>4): 188; chains: 1; bounding box: 55×47×75 Å

Foldseek 3Di:
DDLVVLLVLLLVLLVVLLVLVVVLVVVLVVLVVPDDDPSSVVSNVVSVVVSLVSLVVSLVSNVVSLVVNLVVLVVVLCCQQVPDDDPVLVVVLVVVLVDPDDPVRLQVQLVVCQVRQNSQQSSCVSLVVVQKDKDAQHSVVSVVLSVVLSVLSVQLSVCSSVSDPVSNVVSSVVSVVSVVVVVVRNPTGIGIDHHPPPPDDD

Nearest PDB structures (foldseek):
  4tql-assembly1_A  TM=4.539E-01  e=4.200E-01  synthetic construct

=== Feature glossary ===
The record interleaves many kinds of information about one protein. Here is each kind framed as the question it answers.

Q: What known structures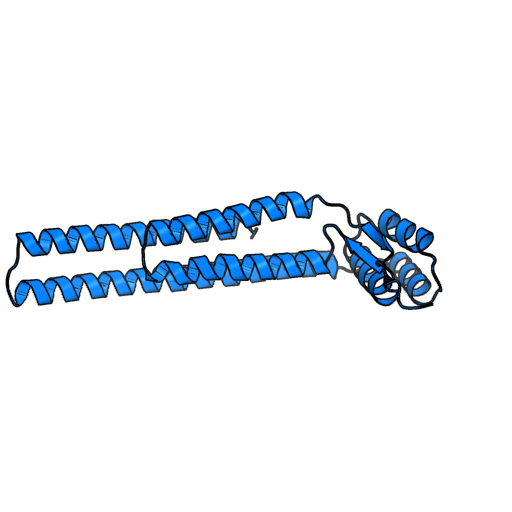 does this most resemble?
A: Structural nearest neighbors (via Foldseek easy-search vs the PDB). Reported per hit: target PDB id, E-value, and alignment TM-score. A TM-score above ~0.5 is the conventional threshold for 'same fold'.

Q: Where is each backbone atom in 3D?
A: The mmCIF table is the protein's shape written out atom by atom. For each backbone N, Cα, C, and carbonyl O, it records an (x, y, z) coordinate triple in Å plus the residue type, chain letter, and residue number.

Q: What are the backbone torsion angles?
A: The φ/ψ torsion pair specifies the backbone conformation at each residue. φ rotates about the N–Cα bond, ψ about the Cα–C bond. Steric clashes forbid most of the (φ, ψ) plane — the allowed regions (α-helix basin, β-sheet basin, left-handed helix) are the Ramachandran-allowed regions.

Q: Which residues are buried vs exposed?
A: Solvent-accessible surface area (SASA) is the area in Å² traced out by the centre of a 1.4 Å probe sphere (a water molecule) rolled over the protein's van der Waals surface (Shrake–Rupley / Lee–Richards construction). Buried residues have near-zero SASA; fully exposed residues can exceed 200 Å². The total SASA scales roughly with the number of surface residues.

Q: How confident is the AlphaFold model at each residue?
A: pLDDT is the predicted lDDT-Cα score: AlphaFold's confidence that the local environment of each residue (all inter-atomic distances within 15 Å) is correctly placed. It is a per-residue number between 0 and 100, with higher meaning more reliable.

Q: What does the local fold look like, residue by residue?
A: 3Di is Foldseek's structural alphabet. Each residue is assigned one of twenty discrete states based on how its Cα sits relative to its spatial (not sequential) neighbors. Aligning 3Di strings finds structural homologs roughly as well as full 3D superposition, but orders of magnitude faster.

Q: How big and how compact is the whole molecule?
A: Radius of gyration (Rg) is the root-mean-square distance of Cα atoms from their centroid — a single number for overall size and compactness. A globular domain of N residues has Rg ≈ 2.2·N^0.38 Å; an extended or disordered chain has a much larger Rg. The Cα contact count is the number of residue pairs whose Cα atoms are within 8 Å and are more than four positions apart in sequence — a standard proxy for tertiary packing density. The bounding box is the smallest axis-aligned box enclosing all Cα atoms.

Q: Which residues are in helices, strands, or loops?
A: DSSP 8-state secondary structure assigns each residue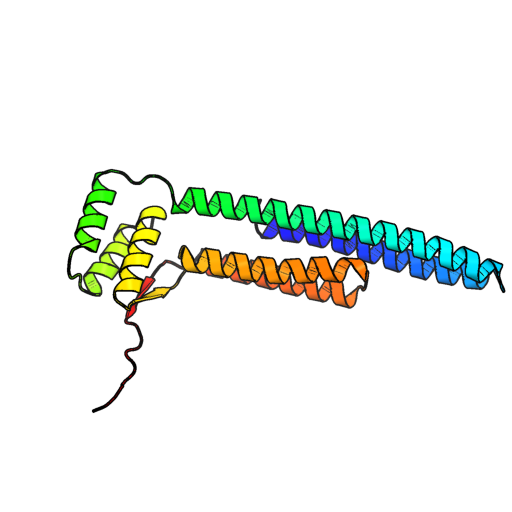 one of H (α-helix), G (3₁₀-helix), I (π-helix), E (extended β-strand), B (isolated β-bridge), T (hydrogen-bonded turn), S (bend), or '-' (coil). The assignment is computed from backbone hydrogen-bond geometry via the Kabsch–Sander algorithm.

Q: How mobile is each atom in the crystal?
A: Crystallographic B-factors measure how much each atom's electron density is smeared out, in Å². They rise in mobile loops and surface residues and fall in the buried interior. In AlphaFold models this column is repurposed to hold pLDDT instead.

Q: What if only a Cα trace is available?
A: P-SEA three-state annotation labels each residue as helix, strand, or coil based purely on the geometry of the Cα trace. It serves as a fallback when the full backbone (and thus DSSP) is unavailable.

Q: What family and function is it annotated with?
A: Database cross-references. InterPro integrates a dozen domain/family signature databases into unified entries with residue-range hits. GO terms attach function/process/location labels with evidence codes. CATH codes position the fold in a four-level structural taxonomy. Organism is the NCBI-taxonomy species name.

Q: Are the domains correctly placed relative to each other?
A: Predicted Aligned Error (PAE) is an AlphaFold confidence matrix: entry (i, j) is the expected error in the position of residue j, in ångströms, when the prediction is superimposed on the true structure at residue i. Low PAE within a block of residues means that block is internally rigid and well-predicted; high PAE between two blocks means their relative placement is uncertain even if each block individually is confident.

Q: What do the diagnostic plots show?
A: Three diagnostic plots accompany the record. The Cα contact map visualizes the tertiary structure as a 2D adjacency matrix (8 Å cutoff, sequence-local contacts suppressed). The Ramachandran plot shows the distribution of backbone (φ, ψ) torsions, with points in the α and β basins reflecting secondary structure content. The PAE plot shows AlphaFold's inter-residue confidence as a color matrix.

Q: What is the amino-acid chain?
A: Primary structure: the covalent order of the twenty standard amino acids along the backbone. Two proteins with the same sequence will (almost always) fold to the same structure; two with 30% identity often share a fold but not the details.

Q: What do the rendered images show?
A: The six renders are orthographic views along the three Cartesian axes in both directions. Representation (cartoon, sticks, or surface) and color scheme (sequence-rainbow or by-chain) vary across proteins so the training set covers all the common visualization conventions.